Protein 6BK4 (pdb70)

Sequence (201 aa):
TIAETAKIREVLIIQNVLNCFNDDQVRSDFLNGENGAKKLENTELELLEKFFIETQTRRPSFIATAQKSAELFYSTINARPKSFGEVSFEKLRSLFQQIQDSGYLDTIAETAKIREVLIIQNVLNCFNDDQVRSDFLNGENGAKKLENTELELLEKFFIETQTRRPFIATAQKSAELFYSTINLRSLFQQIQDSGYLDKYY

Solvent-accessible surface area: 10506 Å² total; per-residue (Å²): 111,154,71,36,6,32,60,5,67,32,2,6,23,2,36,18,0,6,87,28,14,73,72,95,123,17,78,44,9,0,75,67,32,92,115,64,8,118,119,3,103,99,76,38,20,119,11,3,87,78,0,40,105,38,7,85,31,145,19,74,89,5,69,55,26,0,63,104,0,0,81,20,0,18,11,0,5,31,29,91,113,128,81,9,36,153,38,32,2,105,100,0,65,33,8,5,77,70,4,35,119,51,34,52,26,89,103,147,71,37,9,56,59,6,70,30,2,6,19,2,36,17,2,7,99,11,15,83,57,100,95,1,81,43,3,3,64,79,34,86,111,53,7,102,115,7,98,108,93,32,24,75,73,1,86,108,4,58,120,83,8,80,30,183,38,133,26,96,71,44,0,56,123,0,0,86,34,1,42,80,10,5,88,65,116,67,13,5,86,80,8,26,104,45,18,3,3,61,158,76,110

Organism: Drosophila melanogaster (NCBI:txid7227)

Nearest PDB structures (foldseek):
  6bk4-assembly1_B  TM=1.011E+00  e=1.617E-14  Drosophila melanogaster
  6bk4-assembly1_A  TM=9.967E-01  e=4.350E-11  Drosophila melanogaster
  5j97-assembly1_B  TM=8.484E-01  e=2.374E-03  Homo sapiens
  6bk4-assembly1_A  TM=1.010E+00  e=1.774E-17  Drosophila melanogaster
  6bk4-assembly1_B  TM=9.968E-01  e=3.738E-11  Drosophila melanogaster

Structure (mmCIF, N/CA/C/O backbone):
data_6BK4
#
_entry.id   6BK4
#
_cell.length_a   53.050
_cell.length_b   60.040
_cell.length_c   99.400
_cell.angle_alpha   90.000
_cell.angle_beta   90.000
_cell.angle_gamma   90.000
#
_symmetry.space_group_name_H-M   'P 21 21 21'
#
loop_
_entity.id
_entity.type
_entity.pdbx_description
1 polymer 'Caprin homolog'
2 water water
#
loop_
_atom_site.group_PDB
_atom_site.id
_atom_site.type_symbol
_atom_site.label_atom_id
_atom_site.label_alt_id
_atom_site.label_comp_id
_atom_site.label_asym_id
_atom_site.label_entity_id
_atom_site.label_seq_id
_atom_site.pdbx_PDB_ins_code
_atom_site.Cartn_x
_atom_site.Cartn_y
_atom_site.Cartn_z
_atom_site.occupancy
_atom_site.B_iso_or_equiv
_atom_site.auth_seq_id
_atom_site.auth_comp_id
_atom_site.auth_asym_id
_atom_site.auth_atom_id
_atom_site.pdbx_PDB_model_num
ATOM 1 N N . THR A 1 9 ? 48.811 46.673 18.934 1.00 31.68 194 THR A N 1
ATOM 2 C CA . THR A 1 9 ? 49.407 45.379 19.295 1.00 30.96 194 THR A CA 1
ATOM 3 C C . THR A 1 9 ? 49.983 45.442 20.711 1.00 24.68 194 THR A C 1
ATOM 4 O O . THR A 1 9 ? 49.720 44.560 21.523 1.00 27.10 194 THR A O 1
ATOM 8 N N . ILE A 1 10 ? 50.761 46.484 21.010 1.00 22.99 195 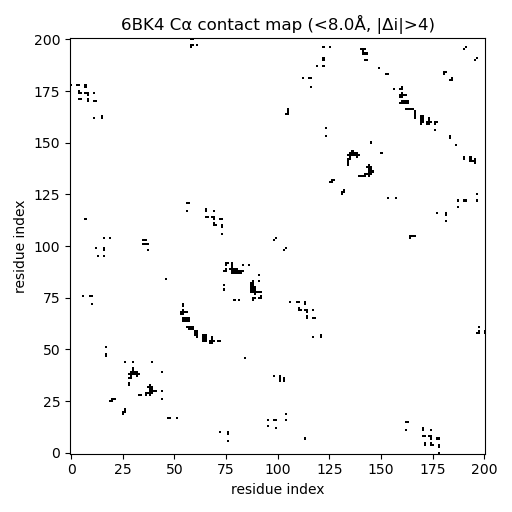ILE A N 1
ATOM 9 C CA . ILE A 1 10 ? 51.346 46.609 22.345 1.00 23.28 195 ILE A CA 1
ATOM 10 C C . ILE A 1 10 ? 50.250 46.725 23.399 1.00 25.80 195 ILE A C 1
ATOM 11 O O . ILE A 1 10 ? 50.272 46.040 24.432 1.00 22.15 195 ILE A O 1
ATOM 16 N N . ALA A 1 11 ? 49.278 47.606 23.166 1.00 23.67 196 ALA A N 1
ATOM 17 C CA . ALA A 1 11 ? 48.268 47.830 24.198 1.00 23.12 196 ALA A CA 1
ATOM 18 C C . ALA A 1 11 ? 47.398 46.593 24.419 1.00 22.44 196 ALA A C 1
ATOM 19 O O . ALA A 1 11 ? 47.050 46.271 25.560 1.00 24.10 196 ALA A O 1
ATOM 21 N N . GLU A 1 12 ? 47.026 45.893 23.349 1.00 22.97 197 GLU A N 1
ATOM 22 C CA . GLU A 1 12 ? 46.173 44.713 23.516 1.00 24.94 197 GLU A CA 1
ATOM 23 C C . GLU A 1 12 ? 46.943 43.558 24.142 1.00 21.72 197 GLU A C 1
ATOM 24 O O . GLU A 1 12 ? 46.421 42.840 25.008 1.00 20.53 197 GLU A O 1
ATOM 30 N N . THR A 1 13 ? 48.196 43.377 23.735 1.00 21.51 198 THR A N 1
ATOM 31 C CA . THR A 1 13 ? 49.017 42.326 24.327 1.00 19.13 198 THR A CA 1
ATOM 32 C C . THR A 1 13 ? 49.256 42.586 25.809 1.00 20.59 198 THR A C 1
ATOM 33 O O . THR A 1 13 ? 49.281 41.645 26.612 1.00 21.08 198 THR A O 1
ATOM 37 N N . ALA A 1 14 ? 49.371 43.860 26.200 1.00 17.74 199 ALA A N 1
ATOM 38 C CA . ALA A 1 14 ? 49.572 44.187 27.610 1.00 20.50 199 ALA A CA 1
ATOM 39 C C . ALA A 1 14 ? 48.336 43.860 28.439 1.00 19.56 199 ALA A C 1
ATOM 40 O O . ALA A 1 14 ? 48.447 43.491 29.618 1.00 19.84 199 ALA A O 1
ATOM 42 N N . LYS A 1 15 ? 47.144 44.009 27.847 1.00 18.65 200 LYS A N 1
ATOM 43 C CA . LYS A 1 15 ? 45.922 43.628 28.549 1.00 21.03 200 LYS A CA 1
ATOM 44 C C . LYS A 1 15 ? 45.877 42.122 28.765 1.00 18.45 200 LYS A C 1
ATOM 45 O O . LYS A 1 15 ? 45.595 41.653 29.871 1.00 20.27 200 LYS A O 1
ATOM 51 N N . ILE A 1 16 ? 46.179 41.348 27.725 1.00 17.32 201 ILE A N 1
ATOM 52 C CA . ILE A 1 16 ? 46.246 39.901 27.908 1.00 17.16 201 ILE A CA 1
ATOM 53 C C . ILE A 1 16 ? 47.295 39.559 28.953 1.00 18.20 201 ILE A C 1
ATOM 54 O O . ILE A 1 16 ? 47.076 38.699 29.816 1.00 20.53 201 ILE A O 1
ATOM 59 N N . ARG A 1 17 ? 48.454 40.220 28.898 1.00 19.20 202 ARG A N 1
ATOM 60 C CA . ARG A 1 17 ? 49.493 39.931 29.883 1.00 18.19 202 ARG A CA 1
ATOM 61 C C . ARG A 1 17 ? 48.995 40.190 31.300 1.00 21.37 202 ARG A C 1
ATOM 62 O O . ARG A 1 17 ? 49.266 39.398 32.201 1.00 20.09 202 ARG A O 1
ATOM 70 N N . GLU A 1 18 ? 48.257 41.289 31.521 1.00 18.50 203 GLU A N 1
ATOM 71 C CA . GLU A 1 18 ? 47.752 41.555 32.874 1.00 18.33 203 GLU A CA 1
ATOM 72 C C . GLU A 1 18 ? 46.808 40.452 33.347 1.00 22.77 203 GLU A C 1
ATOM 73 O O . GLU A 1 18 ? 46.857 40.035 34.515 1.00 20.74 203 GLU A O 1
ATOM 79 N N . VAL A 1 19 ? 45.924 39.981 32.459 1.00 18.62 204 VAL A N 1
ATOM 80 C CA . VAL A 1 19 ? 45.042 38.865 32.804 1.00 19.90 204 VAL A CA 1
ATOM 81 C C . VAL A 1 19 ? 45.868 37.660 33.236 1.00 19.53 204 VAL A C 1
ATOM 82 O O . VAL A 1 19 ? 45.585 37.019 34.259 1.00 18.63 204 VAL A O 1
ATOM 86 N N .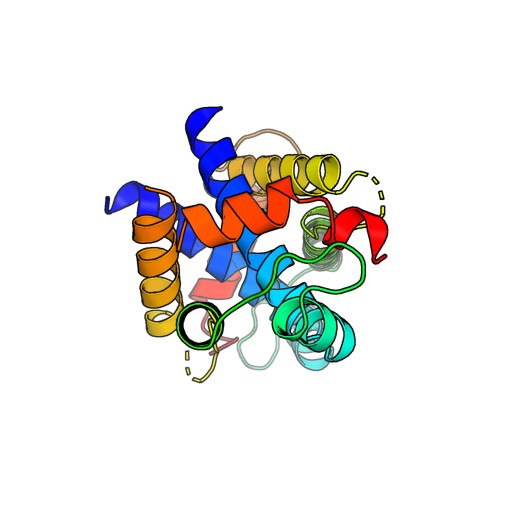 LEU A 1 20 ? 46.914 37.341 32.467 1.00 17.20 205 LEU A N 1
ATOM 87 C CA . LEU A 1 20 ? 47.738 36.169 32.801 1.00 19.66 205 LEU A CA 1
ATOM 88 C C . LEU A 1 20 ? 48.453 36.349 34.132 1.00 21.80 205 LEU A C 1
ATOM 89 O O . LEU A 1 20 ? 48.612 35.385 34.902 1.00 21.18 205 LEU A O 1
ATOM 94 N N . ILE A 1 21 ? 48.922 37.564 34.410 1.00 19.28 206 ILE A N 1
ATOM 95 C CA . ILE A 1 21 ? 49.604 37.820 35.676 1.00 19.85 206 ILE A CA 1
ATOM 96 C C . ILE A 1 21 ? 48.637 37.663 36.846 1.00 20.23 206 ILE A C 1
ATOM 97 O O . ILE A 1 21 ? 48.964 37.029 37.858 1.00 21.18 206 ILE A O 1
ATOM 102 N N . ILE A 1 22 ? 47.436 38.246 36.724 1.00 19.52 207 ILE A N 1
ATOM 103 C CA . ILE A 1 22 ? 46.407 38.087 37.759 1.00 19.99 207 ILE A CA 1
ATOM 104 C C . ILE A 1 22 ? 46.105 36.611 37.984 1.00 24.48 207 ILE A C 1
ATOM 105 O O . ILE A 1 22 ? 46.032 36.141 39.125 1.00 22.74 207 ILE A O 1
ATOM 110 N N . GLN A 1 23 ? 45.920 35.854 36.896 1.00 20.86 208 GLN A N 1
ATOM 111 C CA . GLN A 1 23 ? 45.653 34.425 37.039 1.00 24.17 208 GLN A CA 1
ATOM 112 C C . GLN A 1 23 ? 46.761 33.724 37.810 1.00 22.81 208 GLN A C 1
ATOM 113 O O . GLN A 1 23 ? 46.490 32.866 38.663 1.00 27.47 208 GLN A O 1
ATOM 119 N N . ASN A 1 24 ? 48.017 34.063 37.509 1.00 19.86 209 ASN A N 1
ATOM 120 C CA . ASN A 1 24 ? 49.128 33.424 38.199 1.00 22.13 209 ASN A CA 1
ATOM 121 C C . ASN A 1 24 ? 49.166 33.837 39.667 1.00 24.44 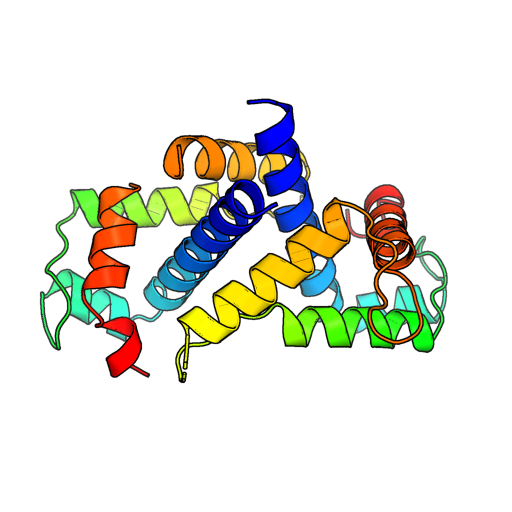209 ASN A C 1
ATOM 122 O O . ASN A 1 24 ? 49.363 32.990 40.549 1.00 28.60 209 ASN A O 1
ATOM 127 N N . VAL A 1 25 ? 48.976 35.129 39.947 1.00 22.22 210 VAL A N 1
ATOM 128 C CA . VAL A 1 25 ? 48.940 35.582 41.339 1.00 23.50 210 VAL A CA 1
ATOM 129 C C . VAL A 1 25 ? 47.891 34.804 42.115 1.00 25.42 210 VAL A C 1
ATOM 130 O O . VAL A 1 25 ? 48.152 34.305 43.220 1.00 30.06 210 VAL A O 1
ATOM 134 N N . LEU A 1 26 ? 46.688 34.679 41.542 1.00 24.42 211 LEU A N 1
AT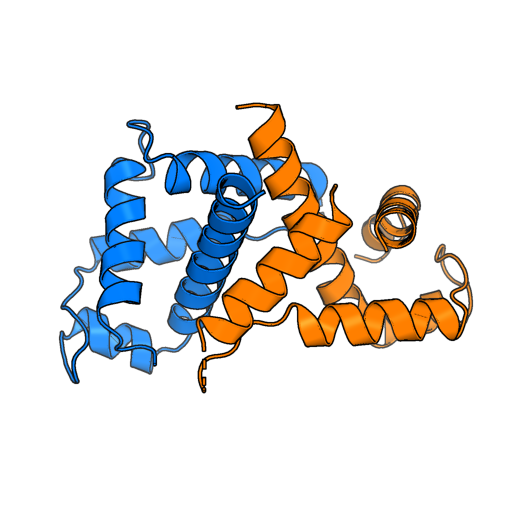OM 135 C CA . LEU A 1 26 ? 45.624 33.960 42.234 1.00 30.24 211 LEU A CA 1
ATOM 136 C C . LEU A 1 26 ? 46.007 32.505 42.452 1.00 33.25 211 LEU A C 1
ATOM 137 O O . LEU A 1 26 ? 45.716 31.931 43.509 1.00 30.32 211 LEU A O 1
ATOM 142 N N . ASN A 1 27 ? 46.665 31.891 41.466 1.00 28.78 212 ASN A N 1
ATOM 143 C CA . ASN A 1 27 ? 47.047 30.492 41.625 1.00 34.29 212 ASN A CA 1
ATOM 144 C C . ASN A 1 27 ? 48.085 30.329 42.726 1.00 35.92 212 ASN A C 1
ATOM 145 O O . ASN A 1 27 ? 48.033 29.359 43.496 1.00 34.10 212 ASN A O 1
ATOM 150 N N . CYS A 1 28 ? 49.015 31.279 42.843 1.00 30.55 213 CYS A N 1
ATOM 151 C CA . CYS A 1 28 ? 49.974 31.216 43.939 1.00 31.25 213 CYS A CA 1
ATOM 152 C C . CYS A 1 28 ? 49.281 31.325 45.289 1.00 33.59 213 CYS A C 1
ATOM 153 O O . CYS A 1 28 ? 49.701 30.675 46.251 1.00 36.23 213 CYS A O 1
ATOM 156 N N . PHE A 1 29 ? 48.218 32.094 45.366 1.00 32.71 214 PHE A N 1
ATOM 157 C CA . PHE A 1 29 ? 47.511 32.229 46.608 1.00 34.84 214 PHE A CA 1
ATOM 158 C C . PHE A 1 29 ? 46.803 30.963 47.080 1.00 36.90 214 PHE A C 1
ATOM 159 O O . PHE A 1 29 ? 46.312 30.944 48.152 1.00 43.67 214 PHE A O 1
ATOM 167 N N . ASN A 1 30 ? 46.774 29.918 46.275 1.00 35.82 215 ASN A N 1
ATOM 168 C CA . ASN A 1 30 ? 46.147 28.676 46.693 1.00 41.09 215 ASN A CA 1
ATOM 169 C C . ASN A 1 30 ? 47.072 27.958 47.656 1.00 45.77 215 ASN A C 1
ATOM 170 O O . ASN A 1 30 ? 46.659 27.074 48.357 1.00 51.14 215 ASN A O 1
ATOM 175 N N . ASP A 1 31 ? 48.323 28.365 47.689 1.00 42.96 216 ASP A N 1
ATOM 176 C CA . ASP A 1 31 ? 49.312 27.808 48.578 1.00 45.00 216 ASP A CA 1
ATOM 177 C C . ASP A 1 31 ? 49.139 28.471 49.923 1.00 47.77 216 ASP A C 1
ATOM 178 O O . ASP A 1 31 ? 49.064 29.662 50.056 1.00 49.14 216 ASP A O 1
ATOM 183 N N . ASP A 1 32 ? 49.092 27.656 50.950 1.00 48.57 217 ASP A N 1
ATOM 184 C CA . ASP A 1 32 ? 48.879 28.146 52.283 1.00 48.58 217 ASP A CA 1
ATOM 185 C C . ASP A 1 32 ? 50.012 28.940 52.913 1.00 42.31 217 ASP A C 1
ATOM 186 O O . ASP A 1 32 ? 49.769 29.855 53.644 1.00 46.40 217 ASP A O 1
ATOM 191 N N . GLN A 1 33 ? 51.246 28.610 52.601 1.00 42.67 218 GLN A N 1
ATOM 192 C CA . GLN A 1 33 ? 52.374 29.349 53.127 1.00 46.13 218 GLN A CA 1
ATOM 193 C C . GLN A 1 33 ? 52.388 30.777 52.548 1.00 46.29 218 GLN A C 1
ATOM 194 O O . GLN A 1 33 ? 52.711 31.740 53.214 1.00 38.37 218 GLN A O 1
ATOM 200 N N . VAL A 1 34 ? 52.001 30.878 51.289 1.00 44.59 219 VAL A N 1
ATOM 201 C CA . VAL A 1 34 ? 51.922 32.147 50.618 1.00 37.97 219 VAL A CA 1
ATOM 202 C C . VAL A 1 34 ? 50.877 32.955 51.309 1.00 40.41 219 VAL A C 1
ATOM 203 O O . VAL A 1 34 ? 51.102 34.080 51.627 1.00 34.99 219 VAL A O 1
ATOM 207 N N . ARG A 1 35 ? 49.715 32.358 51.514 1.00 35.65 220 ARG A N 1
ATOM 208 C CA . ARG A 1 35 ? 48.646 33.039 52.190 1.00 40.07 220 ARG A CA 1
ATOM 209 C C . ARG A 1 35 ? 49.060 33.547 53.579 1.00 38.04 220 ARG A C 1
ATOM 210 O O . ARG A 1 35 ? 48.760 34.649 53.960 1.00 39.88 220 ARG A O 1
ATOM 218 N N . SER A 1 36 ? 49.741 32.705 54.320 1.00 38.91 221 SER A N 1
ATOM 219 C CA . SER A 1 36 ? 50.181 33.069 55.664 1.00 40.85 221 SER A CA 1
ATOM 220 C C . SER A 1 36 ? 51.179 34.223 55.640 1.00 40.54 221 SER A C 1
ATOM 221 O O . SER A 1 36 ? 51.112 35.116 56.491 1.00 41.22 221 SER A O 1
ATOM 224 N N . ASP A 1 37 ? 52.110 34.232 54.678 1.00 35.13 222 ASP A N 1
ATOM 225 C CA . ASP A 1 37 ? 53.088 35.320 54.632 1.00 35.95 222 ASP A CA 1
ATOM 226 C C . ASP A 1 37 ? 52.413 36.666 54.406 1.00 34.73 222 ASP A C 1
ATOM 227 O O . ASP A 1 37 ? 52.839 37.687 54.966 1.00 35.08 222 ASP A O 1
ATOM 232 N N . PHE A 1 38 ? 51.355 36.694 53.590 1.00 33.94 223 PHE A N 1
ATOM 233 C CA . PHE A 1 38 ? 50.652 37.953 53.358 1.00 30.96 223 PHE A CA 1
ATOM 234 C C . PHE A 1 38 ? 49.759 38.325 54.534 1.00 37.22 223 PHE A C 1
ATOM 235 O O . PHE A 1 38 ? 49.654 39.503 54.889 1.00 39.54 223 PHE A O 1
ATOM 243 N N . LEU A 1 39 ? 49.093 37.340 55.136 1.00 34.91 224 LEU A N 1
ATOM 244 C CA . LEU A 1 39 ? 48.316 37.604 56.339 1.00 41.41 224 LEU A CA 1
ATOM 245 C C . LEU A 1 39 ? 49.205 38.100 57.475 1.00 42.80 224 LEU A C 1
ATOM 246 O O . LEU A 1 39 ? 48.810 38.984 58.247 1.00 40.34 224 LEU A O 1
ATOM 251 N N . ASN A 1 40 ? 50.401 37.535 57.603 1.00 36.38 225 ASN A N 1
ATOM 252 C CA . ASN A 1 40 ? 51.298 37.901 58.692 1.00 40.34 225 ASN A CA 1
ATOM 253 C C . ASN A 1 40 ? 52.236 39.049 58.341 1.00 38.57 225 ASN A C 1
ATOM 254 O O . ASN A 1 40 ? 52.849 39.632 59.250 1.00 40.35 225 ASN A O 1
ATOM 259 N N . GLY A 1 41 ? 52.378 39.372 57.060 1.00 39.27 226 GLY A N 1
ATOM 260 C CA . GLY A 1 41 ? 53.287 40.418 56.633 1.00 35.83 226 GLY A CA 1
ATOM 261 C C . GLY A 1 41 ? 54.723 40.052 56.930 1.00 41.54 226 GLY A C 1
ATOM 262 O O . GLY A 1 41 ? 55.444 40.809 57.585 1.00 41.27 226 GLY A O 1
ATOM 263 N N . GLU A 1 42 ? 55.149 38.885 56.457 1.00 34.51 227 GLU A N 1
ATOM 264 C CA . GLU A 1 42 ? 56.473 38.371 56.774 1.00 35.55 227 GLU A CA 1
ATOM 265 C C . GLU A 1 42 ? 57.200 37.980 55.499 1.00 35.35 227 GLU A C 1
ATOM 266 O O . GLU A 1 42 ? 56.586 37.747 54.456 1.00 35.09 227 GLU A O 1
ATOM 272 N N . ASN A 1 43 ? 58.531 37.918 55.605 1.00 36.01 228 ASN A N 1
ATOM 273 C CA . ASN A 1 43 ? 59.389 37.389 54.540 1.00 36.93 228 ASN A CA 1
ATOM 274 C C . ASN A 1 43 ? 59.273 38.191 53.246 1.00 42.34 228 ASN A C 1
ATOM 275 O O . ASN A 1 43 ? 59.415 37.645 52.149 1.00 43.56 228 ASN A O 1
ATOM 280 N N . GLY A 1 44 ? 59.029 39.493 53.364 1.00 37.05 229 GLY A N 1
ATOM 281 C CA . GLY A 1 44 ? 58.943 40.363 52.215 1.00 32.51 229 GLY A CA 1
ATOM 282 C C . GLY A 1 44 ? 57.558 40.500 51.617 1.00 33.52 229 GLY A C 1
ATOM 283 O O . GLY A 1 44 ? 57.372 41.312 50.700 1.00 32.42 229 GLY A O 1
ATOM 284 N N . ALA A 1 45 ? 56.580 39.750 52.112 1.00 34.17 230 ALA A N 1
ATOM 285 C CA . ALA A 1 45 ? 55.203 39.921 51.678 1.00 31.40 230 ALA A CA 1
ATOM 286 C C . ALA A 1 45 ? 54.570 41.121 52.377 1.00 31.50 230 ALA A C 1
ATOM 287 O O . ALA A 1 45 ? 54.752 41.322 53.583 1.00 39.10 230 ALA A O 1
ATOM 289 N N . LYS A 1 46 ? 53.832 41.926 51.616 1.00 33.49 231 LYS A N 1
ATOM 290 C CA . LYS A 1 46 ? 53.126 43.050 52.219 1.00 36.99 231 LYS A CA 1
ATOM 291 C C . LYS A 1 46 ? 51.944 42.546 53.036 1.00 39.76 231 LYS A C 1
ATOM 292 O O . LYS A 1 46 ? 51.218 41.643 52.614 1.00 40.31 231 LYS A O 1
ATOM 298 N N . LYS A 1 47 ? 51.745 43.094 54.213 1.00 41.28 232 LYS A N 1
ATOM 299 C CA . LYS A 1 47 ? 50.672 42.653 55.066 1.00 39.29 232 LYS A CA 1
ATOM 300 C C . LYS A 1 47 ? 49.322 42.907 54.451 1.00 37.37 232 LYS A C 1
ATOM 301 O O . LYS A 1 47 ? 49.024 44.002 54.073 1.00 43.98 232 LYS A O 1
ATOM 307 N N . LEU A 1 48 ? 48.516 41.875 54.370 1.00 39.20 233 LEU A N 1
ATOM 308 C CA . LEU A 1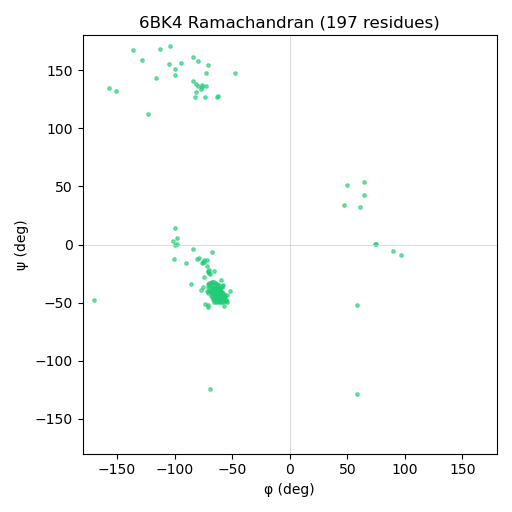 48 ? 47.185 41.986 53.807 1.00 35.35 233 LEU A CA 1
ATOM 309 C C . LEU A 1 48 ? 46.167 41.676 54.875 1.00 42.63 233 LEU A C 1
ATOM 310 O O . LEU A 1 48 ? 46.385 40.822 55.674 1.00 49.32 233 LEU A O 1
ATOM 315 N N . GLU A 1 49 ? 45.056 42.365 54.852 1.00 39.34 234 GLU A N 1
ATOM 316 C CA . GLU A 1 49 ? 44.010 42.144 55.832 1.00 45.57 234 GLU A CA 1
ATOM 317 C C . GLU A 1 49 ? 43.128 40.975 55.409 1.00 43.51 234 GLU A C 1
ATOM 318 O O . GLU A 1 49 ? 43.109 40.570 54.242 1.00 34.39 234 GLU A O 1
ATOM 324 N N . ASN A 1 50 ? 42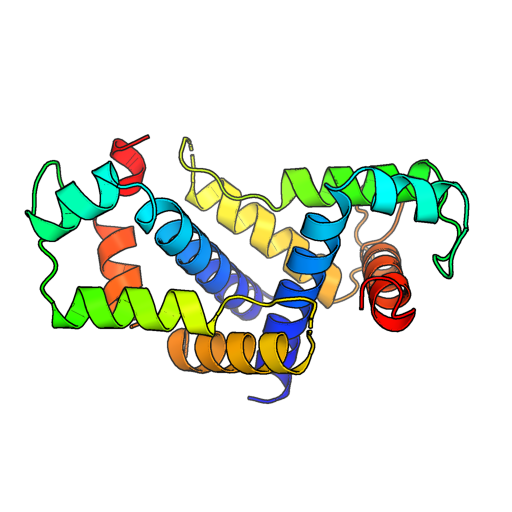.390 40.428 56.383 1.00 41.27 235 ASN A N 1
ATOM 325 C CA . ASN A 1 50 ? 41.445 39.356 56.081 1.00 39.94 235 ASN A CA 1
ATOM 326 C C . ASN A 1 50 ? 40.513 39.753 54.947 1.00 36.56 235 ASN A C 1
ATOM 327 O O . ASN A 1 50 ? 40.195 38.934 54.079 1.00 40.00 235 ASN A O 1
ATOM 332 N N . THR A 1 51 ? 40.081 40.984 54.936 1.00 38.05 236 THR A N 1
ATOM 333 C CA . THR A 1 51 ? 39.203 41.462 53.900 1.00 39.93 236 THR A CA 1
ATOM 334 C C . THR A 1 51 ? 39.829 41.372 52.523 1.00 36.36 236 THR A C 1
ATOM 335 O O . THR A 1 51 ? 39.170 41.073 51.576 1.00 37.21 236 THR A O 1
ATOM 339 N N . GLU A 1 52 ? 41.111 41.652 52.441 1.00 35.87 237 GLU A N 1
ATOM 340 C CA . GLU A 1 52 ? 41.818 41.599 51.181 1.00 33.65 237 GLU A CA 1
ATOM 341 C C . GLU A 1 52 ? 41.987 40.171 50.708 1.00 30.90 237 GLU A C 1
ATOM 342 O O . GLU A 1 52 ? 41.775 39.881 49.583 1.00 31.26 237 GLU A O 1
ATOM 348 N N . LEU A 1 53 ? 42.307 39.279 51.602 1.00 33.75 238 LEU A N 1
ATOM 349 C CA . LEU A 1 53 ? 42.452 37.898 51.255 1.00 30.55 238 LEU A CA 1
ATOM 350 C C . LEU A 1 53 ? 41.125 37.347 50.784 1.00 28.92 238 LEU A C 1
ATOM 351 O O . LEU A 1 53 ? 41.068 36.574 49.877 1.00 32.73 238 LEU A O 1
ATOM 356 N N . GLU A 1 54 ? 40.062 37.770 51.422 1.00 30.18 239 GLU A N 1
ATOM 357 C CA . GLU A 1 54 ? 38.747 37.300 51.049 1.00 32.26 239 GLU A CA 1
ATOM 358 C C . GLU A 1 54 ? 38.353 37.808 49.684 1.00 31.08 239 GLU A C 1
ATOM 359 O O . GLU A 1 54 ? 37.682 37.148 48.976 1.00 34.88 239 GLU A O 1
ATOM 365 N N . LEU A 1 55 ? 38.796 38.988 49.331 1.00 32.62 240 LEU A N 1
ATOM 366 C CA . LEU A 1 55 ? 38.524 39.532 48.031 1.00 31.84 240 LEU A CA 1
ATOM 367 C C . LEU A 1 55 ? 39.250 38.688 47.022 1.00 28.05 240 LEU A C 1
ATOM 368 O O . LEU A 1 55 ? 38.691 38.313 46.048 1.00 29.77 240 LEU A O 1
ATOM 373 N N . LEU A 1 56 ? 40.504 38.398 47.270 1.00 27.33 241 LEU A N 1
ATOM 374 C CA . LEU A 1 56 ? 41.265 37.592 46.319 1.00 26.20 241 LEU A CA 1
ATOM 375 C C . LEU A 1 56 ? 40.631 36.220 46.117 1.00 26.88 241 LEU A C 1
ATOM 376 O O . LEU A 1 56 ? 40.579 35.710 44.989 1.00 30.41 241 LEU A O 1
ATOM 381 N N . GLU A 1 57 ? 40.147 35.598 47.183 1.00 30.49 242 GLU A N 1
ATOM 382 C CA . GLU A 1 57 ? 39.513 34.283 47.050 1.00 29.95 242 GLU A CA 1
ATOM 383 C C . GLU A 1 57 ? 38.204 34.344 46.265 1.00 30.49 242 GLU A C 1
ATOM 384 O O . GLU A 1 57 ? 37.931 33.486 45.488 1.00 30.68 242 GLU A O 1
ATOM 390 N N . LYS A 1 58 ? 37.422 35.378 46.493 1.00 30.01 243 LYS A N 1
ATOM 391 C CA . LYS A 1 58 ? 36.191 35.560 45.788 1.00 30.26 243 LYS A CA 1
ATOM 392 C C . LYS A 1 58 ? 36.467 35.741 44.288 1.00 31.40 243 LYS A C 1
ATOM 393 O O . LYS A 1 58 ? 35.833 35.129 43.456 1.00 28.88 243 LYS A O 1
ATOM 399 N N . PHE A 1 59 ? 37.418 36.602 43.960 1.00 33.44 244 PHE A N 1
ATOM 400 C CA . PHE A 1 59 ? 37.747 36.830 42.555 1.00 28.51 244 PHE A CA 1
ATOM 401 C C . PHE A 1 59 ? 38.258 35.554 41.905 1.00 27.24 244 PHE A C 1
ATOM 402 O O . PHE A 1 59 ? 37.930 35.262 40.748 1.00 27.56 244 PHE A O 1
ATOM 410 N N . PHE A 1 60 ? 39.046 34.766 42.638 1.00 26.02 245 PHE A N 1
ATOM 411 C CA . PHE A 1 60 ? 39.497 33.493 42.091 1.00 25.62 245 PHE A CA 1
ATOM 412 C C . PHE A 1 60 ? 38.314 32.595 41.759 1.00 29.65 245 PHE A C 1
ATOM 413 O O . PHE A 1 60 ? 38.233 32.040 40.657 1.00 31.08 245 PHE A O 1
ATOM 421 N N . ILE A 1 61 ? 37.389 32.434 42.708 1.00 30.79 246 ILE A N 1
ATOM 422 C CA . ILE A 1 61 ? 36.243 31.557 42.473 1.00 29.99 246 ILE A CA 1
ATOM 423 C C . ILE A 1 61 ? 35.453 32.032 41.2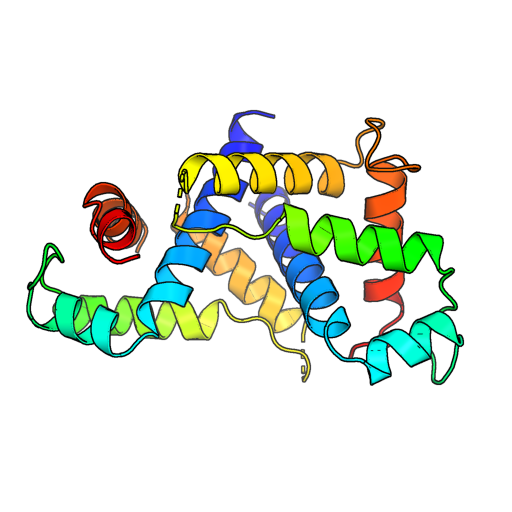62 1.00 30.97 246 ILE A C 1
ATOM 424 O O . ILE A 1 61 ? 35.099 31.242 40.376 1.00 30.02 246 ILE A O 1
ATOM 429 N N . GLU A 1 62 ? 35.203 33.339 41.181 1.00 27.37 247 GLU A N 1
ATOM 430 C CA . GLU A 1 62 ? 34.286 33.863 40.177 1.00 30.54 247 GLU A CA 1
ATOM 431 C C . GLU A 1 62 ? 34.920 34.023 38.797 1.00 29.46 247 GLU A C 1
ATOM 432 O O . GLU A 1 62 ? 34.183 34.219 37.825 1.00 29.83 247 GLU A O 1
ATOM 438 N N . THR A 1 63 ? 36.244 33.931 38.677 1.00 27.54 248 THR A N 1
ATOM 439 C CA . THR A 1 63 ? 36.885 33.968 37.365 1.00 26.79 248 THR A CA 1
ATOM 440 C C . THR A 1 63 ? 37.220 32.590 36.817 1.00 28.38 248 THR A C 1
ATOM 441 O O . THR A 1 63 ? 37.788 32.498 35.724 1.00 28.32 248 THR A O 1
ATOM 445 N N . GLN A 1 64 ? 36.904 31.522 37.541 1.00 30.38 249 GLN A N 1
ATOM 446 C CA . GLN A 1 64 ? 37.089 30.188 36.985 1.00 28.31 249 GLN A CA 1
ATOM 447 C C . GLN A 1 64 ? 36.022 29.922 35.929 1.00 30.29 249 GLN A C 1
ATOM 448 O O . GLN A 1 64 ? 34.878 30.362 36.058 1.00 33.01 249 GLN A O 1
ATOM 454 N N . THR A 1 65 ? 36.389 29.151 34.918 1.00 26.63 250 THR A N 1
ATOM 455 C CA . THR A 1 65 ? 35.439 28.741 33.911 1.00 31.52 250 THR A CA 1
ATOM 456 C C . THR A 1 65 ? 35.138 27.283 34.220 1.00 32.27 250 THR A C 1
ATOM 457 O O . THR A 1 65 ? 35.920 26.618 34.835 1.00 36.20 250 THR A O 1
ATOM 461 N N . ARG A 1 66 ? 33.984 26.809 33.797 1.00 33.74 251 ARG A N 1
ATOM 462 C CA . ARG A 1 66 ? 33.597 25.464 34.113 1.00 35.98 251 ARG A CA 1
ATOM 463 C C . ARG A 1 66 ? 32.579 24.836 33.177 1.00 33.61 251 ARG A C 1
ATOM 464 O O . ARG A 1 66 ? 31.607 25.437 32.843 1.00 34.80 251 ARG A O 1
ATOM 472 N N . ARG A 1 67 ? 32.856 23.609 32.797 1.00 35.73 252 ARG A N 1
ATOM 473 C CA . ARG A 1 67 ? 31.985 22.819 31.960 1.00 39.01 252 ARG A CA 1
ATOM 474 C C . ARG A 1 67 ? 30.947 22.225 32.930 1.00 46.70 252 ARG A C 1
ATOM 475 O O . ARG A 1 67 ? 31.307 21.617 33.902 1.00 48.78 252 ARG A O 1
ATOM 483 N N . PRO A 1 68 ? 29.668 22.421 32.640 1.00 46.09 253 PRO A N 1
ATOM 484 C CA . PRO A 1 68 ? 28.570 22.002 33.518 1.00 45.42 253 PRO A CA 1
ATOM 485 C C . PRO A 1 68 ? 28.408 20.487 33.584 1.00 44.77 253 PRO A C 1
ATOM 486 O O . PRO A 1 68 ? 29.057 19.809 32.791 1.00 47.95 253 PRO A O 1
ATOM 490 N N . SER A 1 75 ? 26.014 27.002 32.423 1.00 35.71 260 SER A N 1
ATOM 491 C CA . SER A 1 75 ? 26.615 26.668 31.147 1.00 38.70 260 SER A CA 1
ATOM 492 C C . SER A 1 75 ? 28.044 27.182 31.103 1.00 43.56 260 SER A C 1
ATOM 493 O O . SER A 1 75 ? 28.395 28.127 31.812 1.00 46.66 260 SER A O 1
ATOM 496 N N . PHE A 1 76 ? 28.857 26.560 30.252 1.00 42.32 261 PHE A N 1
ATOM 497 C CA . PHE A 1 76 ? 30.268 26.922 30.178 1.00 39.47 261 PHE A CA 1
ATOM 498 C C . PHE A 1 76 ? 30.460 28.343 29.656 1.00 42.37 261 PHE A C 1
ATOM 499 O O . PHE A 1 76 ? 31.239 29.122 30.220 1.00 39.64 261 PHE A O 1
ATOM 507 N N . ILE A 1 77 ? 29.782 28.683 28.554 1.00 41.88 262 ILE A N 1
ATOM 508 C CA . ILE A 1 77 ? 29.909 30.017 27.971 1.00 42.85 262 ILE A CA 1
ATOM 509 C C . ILE A 1 77 ? 29.499 31.079 28.981 1.00 38.79 262 ILE A C 1
ATOM 510 O O . ILE A 1 77 ? 30.105 32.160 29.051 1.00 38.41 262 ILE A O 1
ATOM 515 N N . ALA A 1 78 ? 28.485 30.778 29.797 1.00 35.16 263 ALA A N 1
ATOM 516 C CA . ALA A 1 78 ? 28.088 31.697 30.860 1.00 36.78 263 ALA A CA 1
ATOM 517 C C . ALA A 1 78 ? 29.244 31.966 31.819 1.00 37.38 263 ALA A C 1
ATOM 518 O O . ALA A 1 78 ? 29.482 33.116 32.212 1.00 37.16 263 ALA A O 1
ATOM 520 N N . THR A 1 79 ? 29.972 30.916 32.221 1.00 34.49 264 THR A N 1
ATOM 521 C CA . THR A 1 79 ? 31.093 31.133 33.134 1.00 32.27 264 THR A CA 1
ATOM 522 C C . THR A 1 79 ? 32.211 31.914 32.453 1.00 30.87 264 THR A C 1
ATOM 523 O O . THR A 1 79 ? 32.860 32.753 33.090 1.00 31.68 264 THR A O 1
ATOM 527 N N . ALA A 1 80 ? 32.454 31.651 31.165 1.00 28.50 265 ALA A N 1
ATOM 528 C CA . ALA A 1 80 ? 33.517 32.370 30.462 1.00 30.29 265 ALA A CA 1
ATOM 529 C C . ALA A 1 80 ? 33.164 33.840 30.293 1.00 30.49 265 ALA A C 1
ATOM 530 O O . ALA A 1 80 ? 34.023 34.716 30.451 1.00 29.21 265 ALA A O 1
ATOM 532 N N . GLN A 1 81 ? 31.910 34.124 29.940 1.00 34.28 266 GLN A N 1
ATOM 533 C CA . GLN A 1 81 ? 31.477 35.506 29.787 1.00 32.11 266 GLN A CA 1
ATOM 534 C C . GLN A 1 81 ? 31.568 36.249 31.112 1.00 26.62 266 GLN A C 1
ATOM 535 O O . GLN A 1 81 ? 32.027 37.399 31.163 1.00 33.62 266 GLN A O 1
ATOM 541 N N . LYS A 1 82 ? 31.139 35.604 32.198 1.00 27.03 267 LYS A N 1
ATOM 542 C CA . LYS A 1 82 ? 31.199 36.238 33.511 1.00 27.35 267 LYS A CA 1
ATOM 543 C C . LYS A 1 82 ? 32.638 36.527 33.902 1.00 29.72 267 LYS A C 1
ATOM 544 O O . LYS A 1 82 ? 32.958 37.623 34.380 1.00 30.02 267 LYS A O 1
ATOM 550 N N . SER A 1 83 ? 33.520 35.544 33.712 1.00 27.15 268 SER A N 1
ATOM 551 C CA . SER A 1 83 ? 34.932 35.748 34.017 1.00 22.90 268 SER A CA 1
ATOM 552 C C . SER A 1 83 ? 35.521 36.863 33.158 1.00 24.03 268 SER A C 1
ATOM 553 O O . SER A 1 83 ? 36.243 37.729 33.664 1.00 23.39 268 SER A O 1
ATOM 556 N N . ALA A 1 84 ? 35.208 36.871 31.851 1.00 24.22 269 ALA A N 1
ATOM 557 C CA . ALA A 1 84 ? 35.740 37.913 30.969 1.00 23.83 269 ALA A CA 1
ATOM 558 C C . ALA A 1 84 ? 35.305 39.304 31.420 1.00 24.93 269 ALA A C 1
ATOM 559 O O . ALA A 1 84 ? 36.105 40.248 31.407 1.00 27.27 269 ALA A O 1
ATOM 561 N N . GLU A 1 85 ? 34.039 39.448 31.835 1.00 23.50 270 GLU A N 1
ATOM 562 C CA . GLU A 1 85 ? 33.570 40.739 32.325 1.00 24.48 270 GLU A CA 1
ATOM 563 C C . GLU A 1 85 ? 34.311 41.161 33.586 1.00 24.59 270 GLU A C 1
ATOM 564 O O . GLU A 1 85 ? 34.646 42.345 33.751 1.00 27.00 270 GLU A O 1
ATOM 570 N N . LEU A 1 86 ? 34.583 40.206 34.485 1.00 25.52 271 LEU A N 1
ATOM 571 C CA . LEU A 1 86 ? 35.317 40.524 35.705 1.00 24.83 271 LEU A CA 1
ATOM 572 C C . LEU A 1 86 ? 36.746 40.963 35.397 1.00 23.35 271 LEU A C 1
ATOM 573 O O . LEU A 1 86 ? 37.240 41.933 35.980 1.00 23.56 271 LEU A O 1
ATOM 578 N N . PHE A 1 87 ? 37.425 40.263 34.477 1.00 23.55 272 PHE A N 1
ATOM 579 C CA . PHE A 1 87 ? 38.763 40.701 34.093 1.00 22.47 272 PHE A CA 1
ATOM 580 C C . PHE A 1 87 ? 38.719 42.057 33.394 1.00 21.27 272 PHE A C 1
ATOM 581 O O . PHE A 1 87 ? 39.575 42.913 33.642 1.00 23.81 272 PHE A O 1
ATOM 589 N N . TYR A 1 88 ? 37.730 42.274 32.522 1.00 23.13 273 TYR A N 1
ATOM 590 C CA . TYR A 1 88 ? 37.617 43.573 31.869 1.00 21.92 273 TYR A CA 1
ATOM 591 C C . TYR A 1 88 ? 37.489 44.683 32.901 1.00 22.46 273 TYR A C 1
ATOM 592 O O . TYR A 1 88 ? 38.188 45.703 32.828 1.00 26.47 273 TYR A O 1
ATOM 601 N N . SER A 1 89 ? 36.590 44.506 33.873 1.00 25.25 274 SER A N 1
ATOM 602 C CA . SER A 1 89 ? 36.370 45.575 34.843 1.00 26.15 274 SER A CA 1
ATOM 603 C C . SER A 1 89 ? 37.619 45.819 35.677 1.00 25.01 274 SER A C 1
ATOM 604 O O . SER A 1 89 ? 37.904 46.964 36.053 1.00 27.32 274 SER A O 1
ATOM 607 N N . THR A 1 90 ? 38.371 44.759 35.966 1.00 23.80 275 THR A N 1
ATOM 608 C CA . THR A 1 90 ? 39.570 44.887 36.785 1.00 22.58 275 THR A CA 1
ATOM 609 C C . THR A 1 90 ? 40.678 45.612 36.027 1.00 21.64 275 THR A C 1
ATOM 610 O O . THR A 1 90 ? 41.239 46.597 36.525 1.00 24.22 275 THR A O 1
ATOM 614 N N . ILE A 1 91 ? 41.003 45.154 34.813 1.00 23.48 276 ILE A N 1
ATOM 615 C CA . ILE A 1 91 ? 42.176 45.717 34.146 1.00 22.90 276 ILE A CA 1
ATOM 616 C C . ILE A 1 91 ? 41.887 47.114 33.615 1.00 26.30 276 ILE A C 1
ATOM 617 O O . ILE A 1 91 ? 42.824 47.857 33.301 1.00 26.45 276 ILE A O 1
ATOM 622 N N . ASN A 1 92 ? 40.617 47.499 33.528 1.00 26.01 277 ASN A N 1
ATOM 623 C CA . ASN A 1 92 ? 40.228 48.853 33.164 1.00 25.10 277 ASN A CA 1
ATOM 624 C C . ASN A 1 92 ? 39.893 49.712 34.382 1.00 29.58 277 ASN A C 1
ATOM 625 O O . ASN A 1 92 ? 39.456 50.856 34.218 1.00 29.25 277 ASN A O 1
ATOM 630 N N . ALA A 1 93 ? 40.101 49.177 35.587 1.00 27.69 278 ALA A N 1
ATOM 631 C CA . ALA A 1 93 ? 39.974 49.903 36.856 1.00 28.96 278 ALA A CA 1
ATOM 632 C C . ALA A 1 93 ? 38.652 50.658 36.948 1.00 32.17 278 ALA A C 1
ATOM 633 O O . ALA A 1 93 ? 38.605 51.850 37.262 1.00 32.20 278 ALA A O 1
ATOM 635 N N . ARG A 1 94 ? 37.564 49.942 36.688 1.00 26.58 279 ARG A N 1
ATOM 636 C CA . ARG A 1 94 ? 36.249 50.561 36.695 1.00 25.48 279 ARG A CA 1
ATOM 637 C C . ARG A 1 94 ? 35.829 50.918 38.124 1.00 31.94 279 ARG A C 1
ATOM 638 O O . ARG A 1 94 ? 36.303 50.317 39.092 1.00 31.89 279 ARG A O 1
ATOM 646 N N . PRO A 1 95 ? 34.950 51.917 38.275 1.00 35.96 280 PRO A N 1
ATOM 647 C CA . PRO A 1 95 ? 34.474 52.272 39.619 1.00 35.79 280 PRO A CA 1
ATOM 648 C C . PRO A 1 95 ? 33.411 51.335 40.153 1.00 33.94 280 PRO A C 1
ATOM 649 O O . PRO A 1 95 ? 33.088 51.412 41.348 1.00 40.74 280 PRO A O 1
ATOM 653 N N . LYS A 1 96 ? 32.855 50.477 39.305 1.00 34.51 281 LYS A N 1
ATOM 654 C CA . LYS A 1 96 ? 31.911 49.448 39.722 1.00 33.81 281 LYS A CA 1
ATOM 655 C C . LYS A 1 96 ? 32.435 48.687 40.938 1.00 31.21 281 LYS A C 1
ATOM 656 O O . LYS A 1 96 ? 33.643 48.518 41.118 1.00 31.73 281 LYS A O 1
ATOM 662 N N . SER A 1 97 ? 31.516 48.248 41.795 1.00 33.44 282 SER A N 1
ATOM 663 C CA . SER A 1 97 ? 31.899 47.529 43.003 1.00 32.65 282 SER A CA 1
ATOM 664 C C . SER A 1 97 ? 32.168 46.062 42.704 1.00 35.89 282 SER A C 1
ATOM 665 O O . SER A 1 97 ? 31.443 45.426 41.932 1.00 36.75 282 SER A O 1
ATOM 668 N N . PHE A 1 98 ? 33.231 45.533 43.312 1.00 34.94 283 PHE A N 1
ATOM 669 C CA . PHE A 1 98 ? 33.450 44.096 43.444 1.00 31.12 283 PHE A CA 1
ATOM 670 C C . PHE A 1 98 ? 33.595 43.825 44.932 1.00 33.33 283 PHE A C 1
ATOM 671 O O . PHE A 1 98 ? 34.576 44.254 45.550 1.00 32.75 283 PHE A O 1
ATOM 679 N N . GLY A 1 99 ? 32.626 43.127 45.503 1.00 37.05 284 GLY A N 1
ATOM 680 C CA . GLY A 1 99 ? 32.580 43.046 46.953 1.00 44.58 284 GLY A CA 1
ATOM 681 C C . GLY A 1 99 ? 32.483 44.444 47.539 1.00 40.34 284 GLY A C 1
ATOM 682 O O . GLY A 1 99 ? 31.654 45.260 47.125 1.00 41.16 284 GLY A O 1
ATOM 683 N N . GLU A 1 100 ? 33.368 44.745 48.486 1.00 32.39 285 GLU A N 1
ATOM 684 C CA . GLU A 1 100 ? 33.345 46.002 49.226 1.00 34.64 285 GLU A CA 1
ATOM 685 C C . GLU A 1 100 ? 34.338 47.033 48.703 1.00 31.58 285 GLU A C 1
ATOM 686 O O . GLU A 1 100 ? 34.607 48.018 49.395 1.00 36.71 285 GLU A O 1
ATOM 692 N N . VAL A 1 101 ? 34.894 46.836 47.504 1.00 32.97 286 VAL A N 1
ATOM 693 C CA . VAL A 1 101 ? 35.863 47.765 46.942 1.00 29.35 286 VAL A CA 1
ATOM 694 C C . VAL A 1 101 ? 35.518 47.984 45.475 1.00 29.76 286 VAL A C 1
ATOM 695 O O . VAL A 1 101 ? 34.715 47.263 44.892 1.00 33.88 286 VAL A O 1
ATOM 699 N N . SER A 1 102 ? 36.139 49.000 44.886 1.00 29.89 287 SER A N 1
ATOM 700 C CA . SER A 1 102 ? 36.003 49.212 43.456 1.00 30.49 287 SER A CA 1
ATOM 701 C C . SER A 1 102 ? 36.928 48.265 42.700 1.00 30.88 287 SER A C 1
ATOM 702 O O . SER A 1 102 ? 37.922 47.775 43.238 1.00 30.40 287 SER A O 1
ATOM 705 N N . PHE A 1 103 ? 36.599 48.021 41.430 1.00 27.54 288 PHE A N 1
ATOM 706 C CA . PHE A 1 103 ? 37.537 47.284 40.584 1.00 24.87 288 PHE A CA 1
ATOM 707 C C . PHE A 1 103 ? 38.863 48.018 40.481 1.00 30.30 288 PHE A C 1
ATOM 708 O O . PHE A 1 103 ? 39.913 47.387 40.336 1.00 27.97 288 PHE A O 1
ATOM 716 N N . GLU A 1 104 ? 38.836 49.350 40.566 1.00 26.77 289 GLU A N 1
ATOM 717 C CA . GLU A 1 104 ? 40.076 50.115 40.596 1.00 30.76 289 GLU A CA 1
ATOM 718 C C . GLU A 1 104 ? 40.928 49.719 41.793 1.00 26.22 289 GLU A C 1
ATOM 719 O O . GLU A 1 104 ? 42.146 49.537 41.673 1.00 29.13 289 GLU A O 1
ATOM 725 N N . LYS A 1 105 ? 40.300 49.587 42.966 1.00 27.40 290 LYS A N 1
ATOM 726 C CA . LYS A 1 105 ? 41.036 49.169 44.154 1.00 29.24 290 LYS A CA 1
ATOM 727 C C . LYS A 1 105 ? 41.531 47.734 44.009 1.00 29.48 290 LYS A C 1
ATOM 728 O O . LYS A 1 105 ? 42.655 47.411 44.416 1.00 27.68 290 LYS A O 1
ATOM 734 N N . LEU A 1 106 ? 40.698 46.858 43.441 1.00 30.16 291 LEU A N 1
ATOM 735 C CA . LEU A 1 106 ? 41.098 45.470 43.224 1.00 27.23 291 LEU A CA 1
ATOM 736 C C . LEU A 1 106 ? 42.298 45.390 42.290 1.00 26.86 291 LEU A C 1
ATOM 737 O O . LEU A 1 106 ? 43.265 44.669 42.562 1.00 24.26 291 LEU A O 1
ATOM 742 N N . ARG A 1 107 ? 42.256 46.136 41.181 1.00 23.95 292 ARG A N 1
ATOM 743 C CA . ARG A 1 107 ? 43.409 46.168 40.290 1.00 23.35 292 ARG A CA 1
ATOM 744 C C . ARG A 1 107 ? 44.682 46.555 41.029 1.00 29.15 292 ARG A C 1
ATOM 745 O O . ARG A 1 107 ? 45.746 45.963 40.804 1.00 27.23 292 ARG A O 1
ATOM 753 N N . SER A 1 108 ? 44.595 47.563 41.902 1.00 28.04 293 SER A N 1
ATOM 754 C CA . SER A 1 108 ? 45.775 48.024 42.627 1.00 29.77 293 SER A CA 1
ATOM 755 C C . SER A 1 108 ? 46.304 46.958 43.577 1.00 25.46 293 SER A C 1
ATOM 756 O O . SER A 1 108 ? 47.518 46.884 43.812 1.00 30.25 293 SER A O 1
ATOM 759 N N . LEU A 1 109 ? 45.420 46.131 44.138 1.00 29.38 294 LEU A N 1
ATOM 760 C CA . LEU A 1 109 ? 45.883 45.053 45.007 1.00 29.96 294 LEU A CA 1
ATOM 761 C C . LEU A 1 109 ? 46.738 44.055 44.229 1.00 27.57 294 LEU A C 1
ATOM 762 O O . LEU A 1 109 ? 47.833 43.683 44.668 1.00 26.31 294 LEU A O 1
ATOM 767 N N . PHE A 1 110 ? 46.257 43.615 43.057 1.00 25.01 295 PHE A N 1
ATOM 768 C CA . PHE A 1 110 ? 47.065 42.729 42.228 1.00 27.27 295 PHE A CA 1
ATOM 769 C C . PHE A 1 110 ? 48.369 43.400 41.818 1.00 25.28 295 PHE A C 1
ATOM 770 O O . PHE A 1 110 ? 49.420 42.753 41.778 1.00 26.36 295 PHE A O 1
ATOM 778 N N . GLN A 1 111 ? 48.316 44.697 41.498 1.00 23.17 296 GLN A N 1
ATOM 779 C CA . GLN A 1 111 ? 49.530 45.403 41.086 1.00 25.55 296 GLN A CA 1
ATOM 780 C C . GLN A 1 111 ? 50.541 45.450 42.224 1.00 26.35 296 GLN A C 1
ATOM 781 O O . GLN A 1 111 ? 51.740 45.219 42.012 1.00 30.17 296 GLN A O 1
ATOM 787 N N . GLN A 1 112 ? 50.071 45.754 43.435 1.00 29.60 297 GLN A N 1
ATOM 788 C CA . GLN A 1 112 ? 50.952 45.805 44.598 1.00 31.23 297 GLN A CA 1
ATOM 789 C C . GLN A 1 112 ? 51.596 44.452 44.866 1.00 30.65 297 GLN A C 1
ATOM 790 O O . GLN A 1 112 ? 52.785 44.376 45.191 1.00 30.13 297 GLN A O 1
ATOM 796 N N . ILE A 1 113 ? 50.827 43.373 44.738 1.00 25.48 298 ILE A N 1
ATOM 797 C CA . ILE A 1 113 ? 51.377 42.042 44.979 1.00 25.19 298 ILE A CA 1
ATOM 798 C C . ILE A 1 113 ? 52.437 41.711 43.941 1.00 25.52 298 ILE A C 1
ATOM 799 O O . ILE A 1 113 ? 53.546 41.278 44.279 1.00 26.16 298 ILE A O 1
ATOM 804 N N . GLN A 1 114 ? 52.109 41.920 42.661 1.00 23.56 299 GLN A N 1
ATOM 805 C CA . GLN A 1 114 ? 53.061 41.648 41.586 1.00 23.22 299 GLN A CA 1
ATOM 806 C C . GLN A 1 114 ? 54.310 42.507 41.731 1.00 28.20 299 GLN A C 1
ATOM 807 O O . GLN A 1 114 ? 55.437 42.015 41.589 1.00 27.37 299 GLN A O 1
ATOM 813 N N . ASP A 1 115 ? 54.131 43.803 42.019 1.00 24.41 300 ASP A N 1
ATOM 814 C CA . ASP A 1 115 ? 55.279 44.708 42.041 1.00 30.05 300 ASP A CA 1
ATOM 815 C C . ASP A 1 115 ? 56.181 44.469 43.245 1.00 32.24 300 ASP A C 1
ATOM 816 O O . ASP A 1 115 ? 57.344 44.894 43.226 1.00 35.52 300 ASP A O 1
ATOM 821 N N . SER A 1 116 ? 55.679 43.793 44.281 1.00 29.48 301 SER A N 1
ATOM 822 C CA . SER A 1 116 ? 56.483 43.522 45.467 1.00 30.89 301 SER A CA 1
ATOM 823 C C . SER A 1 116 ? 57.582 42.503 45.211 1.00 32.29 301 SER A C 1
ATOM 824 O O . SER A 1 116 ? 58.550 42.456 45.978 1.00 33.10 301 SER A O 1
ATOM 827 N N . GLY A 1 117 ? 57.445 41.672 44.178 1.00 28.87 302 GLY A N 1
ATOM 828 C CA . GLY A 1 117 ? 58.433 40.660 43.872 1.00 29.18 302 GLY A CA 1
ATOM 829 C C . GLY A 1 117 ? 58.440 39.463 44.801 1.00 32.75 302 GLY A C 1
ATOM 830 O O . GLY A 1 117 ? 59.260 38.559 44.608 1.00 33.63 302 GLY A O 1
ATOM 831 N N . TYR A 1 118 ? 57.553 39.429 45.798 1.00 30.32 303 TYR A N 1
ATOM 832 C CA . TYR A 1 118 ? 57.546 38.333 46.761 1.00 28.59 303 TYR A CA 1
ATOM 833 C C . TYR A 1 118 ? 57.391 36.974 46.085 1.00 28.70 303 TYR A C 1
ATOM 834 O O . TYR A 1 118 ? 58.099 36.019 46.430 1.00 32.89 303 TYR A O 1
ATOM 843 N N . LEU A 1 119 ? 56.478 36.861 45.114 1.00 31.68 304 LEU A N 1
ATOM 844 C CA . LEU A 1 119 ? 56.242 35.562 44.495 1.00 31.61 304 LEU A CA 1
ATOM 845 C C . LEU A 1 119 ? 57.408 35.123 43.620 1.00 30.12 304 LEU A C 1
ATOM 846 O O . LEU A 1 119 ? 57.562 33.927 43.366 1.00 34.43 304 LEU A O 1
ATOM 851 N N . ASP A 1 120 ? 58.220 36.059 43.144 1.00 30.07 305 ASP A N 1
ATOM 852 C CA . ASP A 1 120 ? 59.433 35.695 42.437 1.00 29.18 305 ASP A CA 1
ATOM 853 C C . ASP A 1 120 ? 60.462 35.220 43.476 1.00 35.73 305 ASP A C 1
ATOM 854 O O . ASP A 1 120 ? 61.271 34.350 43.190 1.00 46.37 305 ASP A O 1
ATOM 859 N N . THR B 1 9 ? 34.264 48.295 24.788 1.00 40.83 194 THR B N 1
ATOM 860 C CA . THR B 1 9 ? 34.083 47.348 25.885 1.00 32.64 194 THR B CA 1
ATOM 861 C C . THR B 1 9 ? 33.751 45.953 25.359 1.00 33.70 194 THR B C 1
ATOM 862 O O . THR B 1 9 ? 34.348 44.953 25.772 1.00 31.33 194 THR B O 1
ATOM 866 N N . ILE B 1 10 ? 32.794 45.895 24.433 1.00 34.41 195 ILE B N 1
ATOM 867 C CA . ILE B 1 10 ? 32.344 44.613 23.901 1.00 34.93 195 ILE B CA 1
ATOM 868 C C . ILE B 1 10 ? 33.489 43.886 23.215 1.00 33.91 195 ILE B C 1
ATOM 869 O O . ILE B 1 10 ? 33.691 42.683 23.422 1.00 33.93 195 ILE B O 1
ATOM 874 N N . ALA B 1 11 ? 34.260 44.605 22.391 1.00 31.51 196 ALA B N 1
ATOM 875 C CA . ALA B 1 11 ? 35.288 43.947 21.589 1.00 34.30 196 ALA B CA 1
ATOM 876 C C . ALA B 1 11 ? 36.433 43.456 22.465 1.00 26.65 196 ALA B C 1
ATOM 877 O O . ALA B 1 11 ? 36.980 42.369 22.239 1.00 29.52 196 ALA B O 1
ATOM 879 N N . GLU B 1 12 ? 36.812 44.254 23.459 1.00 29.22 197 GLU B N 1
ATOM 880 C CA . GLU B 1 12 ? 37.893 43.862 24.356 1.00 27.69 197 GLU B CA 1
ATOM 881 C C . GLU B 1 12 ? 37.470 42.709 25.256 1.00 30.62 197 GLU B C 1
ATOM 882 O O . GLU B 1 12 ? 38.262 41.793 25.517 1.00 26.94 197 GLU B O 1
ATOM 888 N N . THR B 1 13 ? 36.226 42.741 25.752 1.00 26.65 198 THR B N 1
ATOM 889 C CA . THR B 1 13 ? 35.744 41.638 26.576 1.00 27.66 198 THR B CA 1
ATOM 890 C C . THR B 1 13 ? 35.698 40.338 25.779 1.00 27.68 198 THR B C 1
ATOM 891 O O . THR B 1 13 ? 36.052 39.268 26.297 1.00 24.94 198 THR B O 1
ATOM 895 N N . ALA B 1 14 ? 35.313 40.419 24.499 1.00 31.86 199 ALA B N 1
ATOM 896 C CA . ALA B 1 14 ? 35.303 39.232 23.647 1.00 28.72 199 ALA B CA 1
ATOM 897 C C . ALA B 1 14 ? 36.703 38.654 23.459 1.00 24.82 199 ALA B C 1
ATOM 898 O O . ALA B 1 14 ? 36.862 37.430 23.358 1.00 26.61 199 ALA B O 1
ATOM 900 N N . LYS B 1 15 ? 37.729 39.512 23.362 1.00 23.62 200 LYS B N 1
ATOM 901 C CA . LYS B 1 15 ? 39.091 38.993 23.235 1.00 24.50 200 LYS B CA 1
ATOM 902 C C . LYS B 1 15 ? 39.514 38.266 24.504 1.00 23.32 200 LYS B C 1
ATOM 903 O O . LYS B 1 15 ? 40.077 37.170 24.435 1.00 21.80 200 LYS B O 1
ATOM 909 N N . ILE B 1 16 ? 39.229 38.854 25.674 1.00 20.57 201 ILE B N 1
ATOM 910 C CA . ILE B 1 16 ? 39.516 38.173 26.937 1.00 20.65 201 ILE B CA 1
ATOM 911 C C . ILE B 1 16 ? 38.786 36.840 27.006 1.00 21.55 201 ILE B C 1
ATOM 912 O O . ILE B 1 16 ? 39.347 35.823 27.429 1.00 23.50 201 ILE B O 1
ATOM 917 N N . ARG B 1 17 ? 37.532 36.812 26.573 1.00 22.72 202 ARG B N 1
ATOM 918 C CA . ARG B 1 17 ? 36.778 35.571 26.661 1.00 20.44 202 ARG B CA 1
ATOM 919 C C . ARG B 1 17 ? 37.373 34.490 25.766 1.00 21.13 202 ARG B C 1
ATOM 920 O O . ARG B 1 17 ? 37.388 33.313 26.138 1.00 25.03 202 ARG B O 1
ATOM 928 N N . GLU B 1 18 ? 37.861 34.859 24.583 1.00 24.17 203 GLU B N 1
ATOM 929 C CA . GLU B 1 18 ? 38.439 33.839 23.715 1.00 23.03 203 GLU B CA 1
ATOM 930 C C . GLU B 1 18 ? 39.678 33.230 24.357 1.00 24.43 203 GLU B C 1
ATOM 931 O O . GLU B 1 18 ? 39.878 32.013 24.297 1.00 24.59 203 GLU B O 1
ATOM 937 N N . VAL B 1 19 ? 40.506 34.063 25.001 1.00 22.94 204 VAL B N 1
ATOM 938 C CA . VAL B 1 19 ? 41.655 33.553 25.745 1.00 20.25 204 VAL B CA 1
ATOM 939 C C . VAL B 1 19 ? 41.196 32.567 26.811 1.00 21.20 204 VAL B C 1
ATOM 940 O O . VAL B 1 19 ? 41.777 31.493 26.968 1.00 20.89 204 VAL B O 1
ATOM 944 N N . LEU B 1 20 ? 40.148 32.925 27.571 1.00 19.70 205 LEU B N 1
ATOM 945 C CA . LEU B 1 20 ? 39.676 32.033 28.633 1.00 20.46 205 LEU B CA 1
ATOM 946 C C . LEU B 1 20 ? 39.174 30.709 28.074 1.00 22.27 205 LEU B C 1
ATOM 947 O O . LEU B 1 20 ? 39.385 29.653 28.678 1.00 24.08 205 LEU B O 1
ATOM 952 N N . ILE B 1 21 ? 38.482 30.747 26.935 1.00 22.85 206 ILE B N 1
ATOM 953 C CA . ILE B 1 21 ? 37.972 29.512 26.344 1.00 23.47 206 ILE B CA 1
ATOM 954 C C . ILE B 1 21 ? 39.120 28.624 25.878 1.00 20.90 206 ILE B C 1
ATOM 955 O O . ILE B 1 21 ? 39.107 27.408 26.101 1.00 23.57 206 ILE B O 1
ATOM 960 N N . ILE B 1 22 ? 40.131 29.213 25.234 1.00 25.08 207 ILE B N 1
ATOM 961 C CA . ILE B 1 22 ? 41.305 28.446 24.818 1.00 23.23 207 ILE B CA 1
ATOM 962 C C . ILE B 1 22 ? 41.962 27.790 26.029 1.00 22.44 207 ILE B C 1
ATOM 963 O O . ILE B 1 22 ? 42.298 26.596 26.010 1.00 22.17 207 ILE B O 1
ATOM 968 N N . GLN B 1 23 ? 42.142 28.555 27.111 1.00 21.67 208 GLN B N 1
ATOM 969 C CA . GLN B 1 23 ? 42.767 27.989 28.306 1.00 23.10 208 GLN B CA 1
ATOM 970 C C . GLN B 1 23 ? 41.973 26.806 28.832 1.00 23.71 208 GLN B C 1
ATOM 971 O O . GLN B 1 23 ? 42.552 25.796 29.243 1.00 24.37 208 GLN B O 1
ATOM 977 N N . ASN B 1 24 ? 40.646 26.914 28.821 1.00 24.80 209 ASN B N 1
ATOM 978 C CA . ASN B 1 24 ? 39.828 25.802 29.283 1.00 23.83 209 ASN B CA 1
ATOM 979 C C . ASN B 1 24 ? 40.015 24.573 28.400 1.00 25.51 209 ASN B C 1
ATOM 980 O O . ASN B 1 24 ? 40.181 23.457 28.903 1.00 28.24 209 ASN B O 1
ATOM 985 N N . VAL B 1 25 ? 39.965 24.756 27.073 1.00 28.11 210 VAL B N 1
ATOM 986 C CA . VAL B 1 25 ? 40.142 23.629 26.157 1.00 27.33 210 VAL B CA 1
ATOM 987 C C . VAL B 1 25 ? 41.457 22.925 26.442 1.00 24.84 210 VAL B C 1
ATOM 988 O O . VAL B 1 25 ? 41.519 21.691 26.546 1.00 29.65 210 VAL B O 1
ATOM 992 N N . LEU B 1 26 ? 42.537 23.704 26.550 1.00 25.86 211 LEU B N 1
ATOM 993 C CA . LEU B 1 26 ? 43.845 23.139 26.868 1.00 27.26 211 LEU B CA 1
ATOM 994 C C . LEU B 1 26 ? 43.824 22.381 28.185 1.00 26.82 211 LEU B C 1
ATOM 995 O O . LEU B 1 26 ? 44.396 21.289 28.289 1.00 29.93 211 LEU B O 1
ATOM 1000 N N . ASN B 1 27 ? 43.181 22.946 29.209 1.00 27.68 212 ASN B N 1
ATOM 1001 C CA . ASN B 1 27 ? 43.178 22.281 30.509 1.00 31.95 212 ASN B CA 1
ATOM 1002 C C . ASN B 1 27 ? 42.390 20.977 30.468 1.00 30.85 212 ASN B C 1
ATOM 1003 O O . ASN B 1 27 ? 42.746 20.022 31.164 1.00 31.28 212 ASN B O 1
ATOM 1008 N N . CYS B 1 28 ? 41.339 20.909 29.649 1.00 30.22 213 CYS B N 1
ATOM 1009 C CA . CYS B 1 28 ? 40.624 19.649 29.478 1.00 28.40 213 CYS B CA 1
ATOM 1010 C C . CYS B 1 28 ? 41.459 18.635 28.715 1.00 32.39 213 CYS B C 1
ATOM 1011 O O . CYS B 1 28 ? 41.361 17.430 28.976 1.00 33.47 213 CYS B O 1
ATOM 1014 N N . PHE B 1 29 ? 42.266 19.105 27.762 1.00 34.35 214 PHE B N 1
ATOM 1015 C CA . PHE B 1 29 ? 42.978 18.214 26.857 1.00 35.28 214 PHE B CA 1
ATOM 1016 C C . PHE B 1 29 ? 44.110 17.460 27.536 1.00 41.31 214 PHE B C 1
ATOM 1017 O O . PHE B 1 29 ? 44.621 16.498 26.952 1.00 39.36 214 PHE B O 1
ATOM 1025 N N . ASN B 1 30 ? 44.509 17.851 28.745 1.00 39.48 215 ASN B N 1
ATOM 1026 C CA . ASN B 1 30 ? 45.504 17.090 29.488 1.00 37.81 215 ASN B CA 1
ATOM 1027 C C . ASN B 1 30 ? 44.902 15.927 30.262 1.00 40.80 215 ASN B C 1
ATOM 1028 O O . ASN B 1 30 ? 45.646 15.174 30.896 1.00 49.61 215 ASN B O 1
ATOM 1033 N N . ASP B 1 31 ? 43.580 15.784 30.243 1.00 40.84 216 ASP B N 1
ATOM 1034 C CA . ASP B 1 31 ? 42.928 14.578 30.735 1.00 41.50 216 ASP B CA 1
ATOM 1035 C C . ASP B 1 31 ? 43.157 13.449 29.734 1.00 42.23 216 ASP B C 1
ATOM 1036 O O . ASP B 1 31 ? 42.879 13.603 28.543 1.00 43.20 216 ASP B O 1
ATOM 1041 N N . ASP B 1 32 ? 43.675 12.313 30.215 1.00 47.58 217 ASP B N 1
ATOM 1042 C CA . ASP B 1 32 ? 44.074 11.240 29.304 1.00 50.01 217 ASP B CA 1
ATOM 1043 C C . ASP B 1 32 ? 42.891 10.711 28.497 1.00 43.52 217 ASP B C 1
ATOM 1044 O O . ASP B 1 32 ? 43.047 10.342 27.327 1.00 37.85 217 ASP B O 1
ATOM 1049 N N . GLN B 1 33 ? 41.701 10.667 29.099 1.00 46.55 218 GLN B N 1
ATOM 1050 C CA . GLN B 1 33 ? 40.536 10.163 28.374 1.00 44.41 218 GLN B CA 1
ATOM 1051 C C . GLN B 1 33 ? 40.090 11.139 27.294 1.00 36.01 218 GLN B C 1
ATOM 1052 O O . GLN B 1 33 ? 39.627 10.724 26.223 1.00 34.43 218 GLN B O 1
ATOM 1058 N N . VAL B 1 34 ? 40.193 12.438 27.570 1.00 39.03 219 VAL B N 1
ATOM 1059 C CA . VAL B 1 34 ? 39.901 13.434 26.550 1.00 29.61 219 VAL B CA 1
ATOM 1060 C C . VAL B 1 34 ? 40.864 13.285 25.379 1.00 33.05 219 VAL B C 1
ATOM 1061 O O . VAL B 1 34 ? 40.449 13.230 24.216 1.00 35.93 219 VAL B O 1
ATOM 1065 N N . ARG B 1 35 ? 42.169 13.215 25.664 1.00 31.13 220 ARG B N 1
ATOM 1066 C CA . ARG B 1 35 ? 43.130 13.089 24.571 1.00 32.18 220 ARG B CA 1
ATOM 1067 C C . ARG B 1 35 ? 42.911 11.791 23.800 1.00 33.93 220 ARG B C 1
ATOM 1068 O O . ARG B 1 35 ? 43.008 11.771 22.569 1.00 40.05 220 ARG B O 1
ATOM 1076 N N . SER B 1 36 ? 42.613 10.701 24.508 1.00 38.33 221 SER B N 1
ATOM 1077 C CA . SER B 1 36 ? 42.297 9.444 23.832 1.00 36.22 221 SER B CA 1
ATOM 1078 C C . SER B 1 36 ? 41.149 9.630 22.849 1.00 37.86 221 SER B C 1
ATOM 1079 O O . SER B 1 36 ? 41.228 9.201 21.690 1.00 37.52 221 SER B O 1
ATOM 1082 N N . ASP B 1 37 ? 40.072 10.281 23.293 1.00 38.79 222 ASP B N 1
ATOM 1083 C CA . ASP B 1 37 ? 38.933 10.501 22.409 1.00 33.74 222 ASP B CA 1
ATOM 1084 C C . ASP B 1 37 ? 39.340 11.309 21.184 1.00 33.65 222 ASP B C 1
ATOM 1085 O O . ASP B 1 37 ? 38.945 10.985 20.059 1.00 35.41 222 ASP B O 1
ATOM 1090 N N . PHE B 1 38 ? 40.139 12.364 21.381 1.00 31.07 223 PHE B N 1
ATOM 1091 C CA . PHE B 1 38 ? 40.544 13.190 20.253 1.00 32.48 223 PHE B CA 1
ATOM 1092 C C . PHE B 1 38 ? 41.476 12.438 19.305 1.00 33.29 223 PHE B C 1
ATOM 1093 O O . PHE B 1 38 ? 41.349 12.558 18.081 1.00 40.81 223 PHE B O 1
ATOM 1101 N N . LEU B 1 39 ? 42.404 11.643 19.841 1.00 32.81 224 LEU B N 1
ATOM 1102 C CA . LEU B 1 39 ? 43.311 10.899 18.963 1.00 32.27 224 LEU B CA 1
ATOM 1103 C C . LEU B 1 39 ? 42.594 9.803 18.188 1.00 36.03 224 LEU B C 1
ATOM 1104 O O . LEU B 1 39 ? 43.045 9.419 17.102 1.00 40.09 224 LEU B O 1
ATOM 1109 N N . ASN B 1 40 ? 41.478 9.297 18.712 1.00 36.15 225 ASN B N 1
ATOM 1110 C CA . ASN B 1 40 ? 40.723 8.243 18.046 1.00 37.24 225 ASN B CA 1
ATOM 1111 C C . ASN B 1 40 ? 39.504 8.752 17.293 1.00 41.47 225 ASN B C 1
ATOM 1112 O O . ASN B 1 40 ? 38.926 7.997 16.505 1.00 46.08 225 ASN B O 1
ATOM 1117 N N . GLY B 1 41 ? 39.102 10.001 17.504 1.00 37.50 226 GLY B N 1
ATOM 1118 C CA . GLY B 1 41 ? 37.880 10.479 16.894 1.00 37.46 226 GLY B CA 1
ATOM 1119 C C . GLY B 1 41 ? 36.667 9.732 17.411 1.00 45.23 226 GLY B C 1
ATOM 1120 O O . GLY B 1 41 ? 35.778 9.358 16.633 1.00 53.64 226 GLY B O 1
ATOM 1121 N N . GLU B 1 42 ? 36.637 9.501 18.710 1.00 39.27 227 GLU B N 1
ATOM 1122 C CA . GLU B 1 42 ? 35.564 8.798 19.361 1.00 43.18 227 GLU B CA 1
ATOM 1123 C C . GLU B 1 42 ? 34.738 9.685 20.290 1.00 44.42 227 GLU B C 1
ATOM 1124 O O . GLU B 1 42 ? 35.121 10.772 20.631 1.00 39.28 227 GLU B O 1
ATOM 1130 N N . ASN B 1 43 ? 33.603 9.164 20.722 1.00 47.60 228 ASN B N 1
ATOM 1131 C CA . ASN B 1 43 ? 32.719 9.832 21.655 1.00 48.32 228 ASN B CA 1
ATOM 1132 C C . ASN B 1 43 ? 32.387 11.289 21.366 1.00 45.64 228 ASN B C 1
ATOM 1133 O O . ASN B 1 43 ? 32.197 12.059 22.273 1.00 40.63 228 ASN B O 1
ATOM 1138 N N . GLY B 1 44 ? 32.300 11.644 20.101 1.00 45.82 229 GLY B N 1
ATOM 1139 C CA . GLY B 1 44 ? 31.973 12.995 19.702 1.00 44.66 229 GLY B CA 1
ATOM 1140 C C . GLY B 1 44 ? 33.155 13.873 19.379 1.00 44.81 229 GLY B C 1
ATOM 1141 O O . GLY B 1 44 ? 32.960 14.975 18.852 1.00 42.44 229 GLY B O 1
ATOM 1142 N N . ALA B 1 45 ? 34.366 13.426 19.651 1.00 41.33 230 ALA B N 1
ATOM 1143 C CA . ALA B 1 45 ? 35.527 14.231 19.364 1.00 41.11 230 ALA B CA 1
ATOM 1144 C C . ALA B 1 45 ? 35.993 14.103 17.939 1.00 47.36 230 ALA B C 1
ATOM 1145 O O . ALA B 1 45 ? 35.985 13.036 17.388 1.00 45.95 230 ALA B O 1
ATOM 1147 N N . LYS B 1 46 ? 36.404 15.205 17.349 1.00 47.45 231 LYS B N 1
ATOM 1148 C CA . LYS B 1 46 ? 36.921 15.190 16.001 1.00 50.80 231 LYS B CA 1
ATOM 1149 C C . LYS B 1 46 ? 38.313 14.627 16.070 1.00 43.09 231 LYS B C 1
ATOM 1150 O O . LYS B 1 46 ? 39.060 14.963 16.937 1.00 38.57 231 LYS B O 1
ATOM 1156 N N . LYS B 1 47 ? 38.632 13.760 15.134 1.00 42.51 232 LYS B N 1
ATOM 1157 C CA . LYS B 1 47 ? 39.912 13.116 15.085 1.00 41.13 232 LYS B CA 1
ATOM 1158 C C . LYS B 1 47 ? 41.046 14.083 14.891 1.00 41.18 232 LYS B C 1
ATOM 1159 O O . LYS B 1 47 ? 41.026 14.872 14.009 1.00 46.19 232 LYS B O 1
ATOM 1165 N N . LEU B 1 48 ? 42.035 13.992 15.747 1.00 37.15 233 LEU B N 1
ATOM 1166 C CA . LEU B 1 48 ? 43.179 14.845 15.668 1.00 39.53 233 LEU B CA 1
ATOM 1167 C C . LEU B 1 48 ? 44.285 14.104 14.995 1.00 39.85 233 LEU B C 1
ATOM 1168 O O . LEU B 1 48 ? 44.416 12.950 15.212 1.00 45.17 233 LEU B O 1
ATOM 1173 N N . GLU B 1 49 ? 45.107 14.779 14.222 1.00 37.78 234 GLU B N 1
ATOM 1174 C CA . GLU B 1 49 ? 46.262 14.150 13.619 1.00 39.11 234 GLU B CA 1
ATOM 1175 C C . GLU B 1 49 ? 47.500 14.589 14.396 1.00 37.20 234 GLU B C 1
ATOM 1176 O O . GLU B 1 49 ? 47.418 15.453 15.226 1.00 34.85 234 GLU B O 1
ATOM 1182 N N . ASN B 1 50 ? 48.644 13.986 14.127 1.00 30.80 235 ASN B N 1
ATOM 1183 C CA . ASN B 1 50 ? 49.848 14.347 14.867 1.00 36.41 235 ASN B CA 1
ATOM 1184 C C . ASN B 1 50 ? 50.171 15.826 14.726 1.00 37.81 235 ASN B C 1
ATOM 1185 O O . ASN B 1 50 ? 50.680 16.443 15.672 1.00 32.94 235 ASN B O 1
ATOM 1190 N N . THR B 1 51 ? 49.889 16.403 13.556 1.00 35.81 236 THR B N 1
ATOM 1191 C CA . THR B 1 51 ? 50.165 17.821 13.346 1.00 33.14 236 THR B CA 1
ATOM 1192 C C . THR B 1 51 ? 49.356 18.691 14.302 1.00 28.03 236 THR B C 1
ATOM 1193 O O . THR B 1 51 ? 49.893 19.637 14.888 1.00 30.31 236 THR B O 1
ATOM 1197 N N . GLU B 1 52 ? 48.071 18.374 14.493 1.00 31.94 237 GLU B N 1
ATOM 1198 C CA . GLU B 1 52 ? 47.248 19.149 15.423 1.00 31.62 237 GLU B CA 1
ATOM 1199 C C . GLU B 1 52 ? 47.586 18.815 16.869 1.00 30.25 237 GLU B C 1
ATOM 1200 O O . GLU B 1 52 ? 47.550 19.696 17.735 1.00 27.52 237 GLU B O 1
ATOM 1206 N N . LEU B 1 53 ? 47.890 17.544 17.149 1.00 28.15 238 LEU B N 1
ATOM 1207 C CA . LEU B 1 53 ? 48.405 17.178 18.464 1.00 30.31 238 LEU B CA 1
ATOM 1208 C C . LEU B 1 53 ? 49.627 18.013 18.807 1.00 27.32 238 LEU B C 1
ATOM 1209 O O . LEU B 1 53 ? 49.702 18.605 19.889 1.00 29.56 238 LEU B O 1
ATOM 1214 N N . GLU B 1 54 ? 50.590 18.090 17.879 1.00 27.14 239 GLU B N 1
ATOM 1215 C CA . GLU B 1 54 ? 51.797 18.867 18.137 1.00 24.54 239 GLU B CA 1
ATOM 1216 C C . GLU B 1 54 ? 51.479 20.346 18.357 1.00 24.05 239 GLU B C 1
ATOM 1217 O O . GLU B 1 54 ? 52.103 21.001 19.200 1.00 28.19 239 GLU B O 1
ATOM 1223 N N . LEU B 1 55 ? 50.536 20.888 17.586 1.00 31.02 240 LEU B N 1
ATOM 1224 C CA . LEU B 1 55 ? 50.137 22.287 17.758 1.00 29.97 240 LEU B CA 1
ATOM 1225 C C . LEU B 1 55 ? 49.601 22.540 19.165 1.00 27.01 240 LEU B C 1
ATOM 1226 O O . LEU B 1 55 ? 49.961 23.535 19.817 1.00 27.64 240 LEU B O 1
ATOM 1231 N N . LEU B 1 56 ? 48.729 21.653 19.646 1.00 24.80 241 LEU B N 1
ATOM 1232 C CA . LEU B 1 56 ? 48.165 21.837 20.974 1.00 24.22 241 LEU B CA 1
ATOM 1233 C C . LEU B 1 56 ? 49.232 21.699 22.042 1.00 31.17 241 LEU B C 1
ATOM 1234 O O . LEU B 1 56 ? 49.242 22.461 23.016 1.00 27.52 241 LEU B O 1
ATOM 1239 N N . GLU B 1 57 ? 50.132 20.721 21.883 1.00 25.33 242 GLU B N 1
ATOM 1240 C CA . GLU B 1 57 ? 51.167 20.499 22.883 1.00 24.36 242 GLU B CA 1
ATOM 1241 C C . GLU B 1 57 ? 52.071 21.710 22.997 1.00 26.70 242 GLU B C 1
ATOM 1242 O O . GLU B 1 57 ? 52.348 22.197 24.102 1.00 28.25 242 GLU B O 1
ATOM 1248 N N . LYS B 1 58 ? 52.536 22.220 21.860 1.00 21.70 243 LYS B N 1
ATOM 1249 C CA . LYS B 1 58 ? 53.468 23.333 21.908 1.00 25.38 243 LYS B CA 1
ATOM 1250 C C . LYS B 1 58 ? 52.787 24.614 22.355 1.00 25.76 243 LYS B C 1
ATOM 1251 O O . LYS B 1 58 ? 53.405 25.425 23.047 1.00 27.34 243 LYS B O 1
ATOM 1257 N N . PHE B 1 59 ? 51.521 24.800 21.982 1.00 23.54 244 PHE B N 1
ATOM 1258 C CA . PHE B 1 59 ? 50.778 25.964 22.463 1.00 28.65 244 PHE B CA 1
ATOM 1259 C C . PHE B 1 59 ? 50.599 25.910 23.975 1.00 27.48 244 PHE B C 1
ATOM 1260 O O . PHE B 1 59 ? 50.760 26.925 24.673 1.00 25.16 244 PHE B O 1
ATOM 1268 N N . PHE B 1 60 ? 50.253 24.733 24.502 1.00 25.54 245 PHE B N 1
ATOM 1269 C CA . PHE B 1 60 ? 50.122 24.593 25.943 1.00 28.57 245 PHE B CA 1
ATOM 1270 C C . PHE B 1 60 ? 51.424 24.954 26.633 1.00 28.29 245 PHE B C 1
ATOM 1271 O O . PHE B 1 60 ? 51.441 25.742 27.581 1.00 27.83 245 PHE B O 1
ATOM 1279 N N . ILE B 1 61 ? 52.529 24.380 26.165 1.00 24.51 246 ILE B N 1
ATOM 1280 C CA . ILE B 1 61 ? 53.818 24.627 26.797 1.00 27.69 246 ILE B CA 1
ATOM 1281 C C . ILE B 1 61 ? 54.159 26.110 26.746 1.00 24.60 246 ILE B C 1
ATOM 1282 O O . ILE B 1 61 ? 54.542 26.704 27.758 1.00 29.26 246 ILE B O 1
ATOM 1287 N N . GLU B 1 62 ? 53.997 26.732 25.580 1.00 23.33 247 GLU B N 1
ATOM 1288 C CA . GLU B 1 62 ? 54.421 28.120 25.413 1.00 27.84 247 GLU B CA 1
ATOM 1289 C C . GLU B 1 62 ? 53.486 29.133 26.068 1.00 31.00 247 GLU B C 1
ATOM 1290 O O . GLU B 1 62 ? 53.884 30.292 26.224 1.00 30.96 247 GLU B O 1
ATOM 1296 N N . THR B 1 63 ? 52.265 28.755 26.445 1.00 25.03 248 THR B N 1
ATOM 1297 C CA . THR B 1 63 ? 51.367 29.720 27.078 1.00 26.38 248 THR B CA 1
ATOM 1298 C C . THR B 1 63 ? 51.337 29.593 28.591 1.00 28.20 248 THR B C 1
ATOM 1299 O O . THR B 1 63 ? 50.629 30.369 29.248 1.00 27.79 248 THR B O 1
ATOM 1303 N N . GLN B 1 64 ? 52.086 28.653 29.163 1.00 25.15 249 GLN B N 1
ATOM 1304 C CA . GLN B 1 64 ? 52.157 28.540 30.612 1.00 28.35 249 GLN B CA 1
ATOM 1305 C C . GLN B 1 64 ? 53.052 29.633 31.162 1.00 32.08 249 GLN B C 1
ATOM 1306 O O . GLN B 1 64 ? 54.156 29.855 30.659 1.00 35.00 249 GLN B O 1
ATOM 1312 N N . THR B 1 65 ? 52.637 30.286 32.210 1.00 24.99 250 THR B N 1
ATOM 1313 C CA . THR B 1 65 ? 53.481 31.262 32.844 1.00 23.58 250 THR B CA 1
ATOM 1314 C C . THR B 1 65 ? 54.061 30.521 34.041 1.00 25.65 250 THR B C 1
ATOM 1315 O O . THR B 1 65 ? 53.449 29.637 34.540 1.00 32.84 250 THR B O 1
ATOM 1319 N N . ARG B 1 66 ? 55.246 30.885 34.467 1.00 28.95 251 ARG B N 1
ATOM 1320 C CA . ARG B 1 66 ? 55.884 30.181 35.547 1.00 32.02 251 ARG B CA 1
ATOM 1321 C C . ARG B 1 66 ? 56.835 31.021 36.376 1.00 30.19 251 ARG B C 1
ATOM 1322 O O . ARG B 1 66 ? 57.632 31.694 35.847 1.00 31.43 251 ARG B O 1
ATOM 1330 N N . ARG B 1 67 ? 56.715 30.955 37.689 1.00 32.74 252 ARG B N 1
ATOM 1331 C CA . ARG B 1 67 ? 57.626 31.641 38.579 1.00 30.11 252 ARG B CA 1
ATOM 1332 C C . ARG B 1 67 ? 58.867 30.776 38.559 1.00 36.50 252 ARG B C 1
ATOM 1333 O O . ARG B 1 67 ? 58.791 29.587 38.656 1.00 38.26 252 ARG B O 1
ATOM 1341 N N . PRO B 1 68 ? 60.050 31.459 38.400 1.00 37.59 253 PRO B N 1
ATOM 1342 C CA . PRO B 1 68 ? 61.260 30.619 38.325 1.00 48.26 253 PRO B CA 1
ATOM 1343 C C . PRO B 1 68 ? 61.742 29.916 39.606 1.00 47.54 253 PRO B C 1
ATOM 1344 O O . PRO B 1 68 ? 61.338 30.290 40.671 1.00 43.24 253 PRO B O 1
ATOM 1348 N N . PHE B 1 76 ? 59.670 35.269 35.268 1.00 26.55 261 PHE B N 1
ATOM 1349 C CA . PHE B 1 76 ? 58.211 35.115 35.240 1.00 24.69 261 PHE B CA 1
ATOM 1350 C C . PHE B 1 76 ? 57.627 36.029 34.173 1.00 22.57 261 PHE B C 1
ATOM 1351 O O . PHE B 1 76 ? 56.807 35.610 33.362 1.00 24.26 261 PHE B O 1
ATOM 1359 N N . ILE B 1 77 ? 58.062 37.291 34.185 1.00 23.80 262 ILE B N 1
ATOM 1360 C CA . ILE B 1 77 ? 57.486 38.251 33.239 1.00 23.62 262 ILE B CA 1
ATOM 1361 C C . ILE B 1 77 ? 57.832 37.870 31.801 1.00 26.27 262 ILE B C 1
ATOM 1362 O O . ILE B 1 77 ? 57.038 38.092 30.877 1.00 23.05 262 ILE B O 1
ATOM 1367 N N . ALA B 1 78 ? 59.003 37.278 31.579 1.00 23.13 263 ALA B N 1
ATOM 1368 C CA . ALA B 1 78 ? 59.294 36.759 30.250 1.00 26.59 263 ALA B CA 1
ATOM 1369 C C . ALA B 1 78 ? 58.282 35.701 29.831 1.00 24.09 263 ALA B C 1
ATOM 1370 O O . ALA B 1 78 ? 57.838 35.689 28.678 1.00 26.38 263 ALA B O 1
ATOM 1372 N N . THR B 1 79 ? 57.914 34.790 30.743 1.00 22.45 264 THR B N 1
ATOM 1373 C CA . THR B 1 79 ? 56.932 33.773 30.367 1.00 21.25 264 THR B CA 1
ATOM 1374 C C . THR B 1 79 ? 55.564 34.402 30.140 1.00 21.51 264 THR B C 1
ATOM 1375 O O . THR B 1 79 ? 54.841 33.990 29.232 1.00 20.45 264 THR B O 1
ATOM 1379 N N . ALA B 1 80 ? 55.219 35.432 30.922 1.00 19.81 265 ALA B N 1
ATOM 1380 C CA . ALA B 1 80 ? 53.921 36.092 30.765 1.00 21.99 265 ALA B CA 1
ATOM 1381 C C . ALA B 1 80 ? 53.830 36.815 29.436 1.00 20.15 265 ALA B C 1
ATOM 1382 O O . ALA B 1 80 ? 52.803 36.746 28.753 1.00 20.78 265 ALA B O 1
ATOM 1384 N N . GLN B 1 81 ? 54.896 37.525 29.064 1.00 21.13 266 GLN B N 1
ATOM 1385 C CA . GLN B 1 81 ? 54.912 38.251 27.797 1.00 21.11 266 GLN B CA 1
ATOM 1386 C C . GLN B 1 81 ? 54.865 37.291 26.623 1.00 21.87 266 GLN B C 1
ATOM 1387 O O . GLN B 1 81 ? 54.113 37.513 25.666 1.00 22.26 266 GLN B O 1
ATOM 1393 N N . LYS B 1 82 ? 55.633 36.194 26.697 1.00 19.69 267 LYS B N 1
ATOM 1394 C CA . LYS B 1 82 ? 55.620 35.215 25.609 1.00 22.40 267 LYS B CA 1
ATOM 1395 C C . LYS B 1 82 ? 54.244 34.601 25.459 1.00 23.89 267 LYS B C 1
ATOM 1396 O O . LYS B 1 82 ? 53.744 34.451 24.340 1.00 23.46 267 LYS B O 1
ATOM 1402 N N . SER B 1 83 ? 53.616 34.239 26.580 1.00 18.97 268 SER B N 1
ATOM 1403 C CA . SER B 1 83 ? 52.266 33.689 26.518 1.00 19.28 268 SER B CA 1
ATOM 1404 C C . SER B 1 83 ? 51.284 34.708 25.938 1.00 21.01 268 SER B C 1
ATOM 1405 O O . SER B 1 83 ? 50.460 34.378 25.080 1.00 20.28 268 SER B O 1
ATOM 1408 N N . ALA B 1 84 ? 51.363 35.959 26.402 1.00 18.62 269 ALA B N 1
ATOM 1409 C CA . ALA B 1 84 ? 50.445 36.976 25.906 1.00 20.34 269 ALA B CA 1
ATOM 1410 C C . ALA B 1 84 ? 50.639 37.205 24.418 1.00 22.24 269 ALA B C 1
ATOM 1411 O O . ALA B 1 84 ? 49.672 37.420 23.691 1.00 20.36 269 ALA B O 1
ATOM 1413 N N . GLU B 1 85 ? 51.887 37.168 23.942 1.00 21.32 270 GLU B N 1
ATOM 1414 C CA . GLU B 1 85 ? 52.109 37.374 22.519 1.00 23.56 270 GLU B CA 1
ATOM 1415 C C . GLU B 1 85 ? 51.510 36.239 21.703 1.00 24.80 270 GLU B C 1
ATOM 1416 O O . GLU B 1 85 ? 50.940 36.468 20.630 1.00 23.67 270 GLU B O 1
ATOM 1422 N N . LEU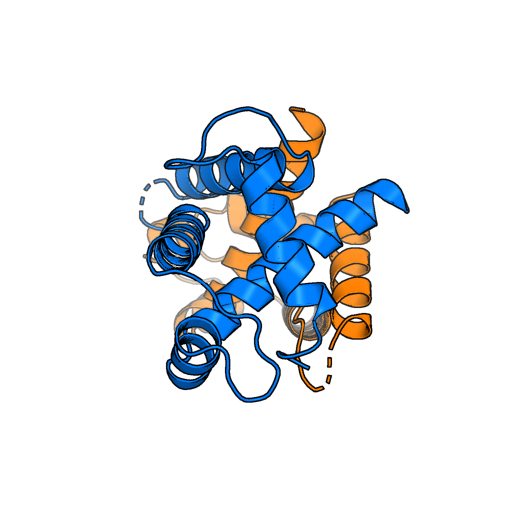 B 1 86 ? 51.622 35.005 22.197 1.00 21.84 271 LEU B N 1
ATOM 1423 C CA . LEU B 1 86 ? 51.033 33.887 21.467 1.00 24.05 271 LEU B CA 1
ATOM 1424 C C . LEU B 1 86 ? 49.509 33.963 21.479 1.00 24.52 271 LEU B C 1
ATOM 1425 O O . LEU B 1 86 ? 48.866 33.698 20.456 1.00 24.69 271 LEU B O 1
ATOM 1430 N N . PHE B 1 87 ? 48.904 34.336 22.617 1.00 23.72 272 PHE B N 1
ATOM 1431 C CA . PHE B 1 87 ? 47.457 34.525 22.636 1.00 22.00 272 PHE B CA 1
ATOM 1432 C C . PHE B 1 87 ? 47.046 35.637 21.687 1.00 21.04 272 PHE B C 1
ATOM 1433 O O . PHE B 1 87 ? 46.064 35.497 20.954 1.00 22.96 272 PHE B O 1
ATOM 1441 N N . TYR B 1 88 ? 47.786 36.754 21.690 1.00 21.08 273 TYR B N 1
ATOM 1442 C CA . TYR B 1 88 ? 47.490 37.850 20.774 1.00 21.94 273 TYR B CA 1
ATOM 1443 C C . TYR B 1 88 ? 47.514 37.381 19.323 1.00 23.61 273 TYR B C 1
ATOM 1444 O O . TYR B 1 88 ? 46.566 37.630 18.569 1.00 26.22 273 TYR B O 1
ATOM 1453 N N . SER B 1 89 ? 48.607 36.738 18.911 1.00 23.12 274 SER B N 1
ATOM 1454 C CA . SER B 1 89 ? 48.720 36.282 17.524 1.00 28.49 274 SER B CA 1
ATOM 1455 C C . SER B 1 89 ? 47.592 35.318 17.170 1.00 29.61 274 SER B C 1
ATOM 1456 O O . SER B 1 89 ? 47.087 35.319 16.043 1.00 33.03 274 SER B O 1
ATOM 1459 N N . THR B 1 90 ? 47.183 34.495 18.127 1.00 28.06 275 THR B N 1
ATOM 1460 C CA . THR B 1 90 ? 46.167 33.488 17.865 1.00 24.43 275 THR B CA 1
ATOM 1461 C C . THR B 1 90 ? 44.779 34.110 17.727 1.00 30.83 275 THR B C 1
ATOM 1462 O O . THR B 1 90 ? 44.064 33.846 16.752 1.00 30.13 275 THR B O 1
ATOM 1466 N N . ILE B 1 91 ? 44.369 34.939 18.689 1.00 25.17 276 ILE B N 1
ATOM 1467 C CA . ILE B 1 91 ? 43.011 35.464 18.617 1.00 27.46 276 ILE B CA 1
ATOM 1468 C C . ILE B 1 91 ? 42.857 36.541 17.553 1.00 28.60 276 ILE B C 1
ATOM 1469 O O . ILE B 1 91 ? 41.730 36.890 17.210 1.00 30.39 276 ILE B O 1
ATOM 1474 N N . ASN B 1 92 ? 43.949 37.069 17.016 1.00 25.72 277 ASN B N 1
ATOM 1475 C CA . ASN B 1 92 ? 43.847 38.028 15.926 1.00 26.53 277 ASN B CA 1
ATOM 1476 C C . ASN B 1 92 ? 44.147 37.373 14.576 1.00 33.26 277 ASN B C 1
ATOM 1477 O O . ASN B 1 92 ? 44.302 38.081 13.581 1.00 40.35 277 ASN B O 1
ATOM 1482 N N . LEU B 1 106 ? 45.932 27.453 14.567 1.00 34.37 291 LEU B N 1
ATOM 1483 C CA . LEU B 1 106 ? 45.656 27.401 16.001 1.00 34.82 291 LEU B CA 1
ATOM 1484 C C . LEU B 1 106 ? 44.246 27.897 16.290 1.00 29.99 291 LEU B C 1
ATOM 1485 O O . LEU B 1 106 ? 43.469 27.219 16.969 1.00 29.27 291 LEU B O 1
ATOM 1490 N N . ARG B 1 107 ? 43.912 29.085 15.783 1.00 26.24 292 ARG B N 1
ATOM 1491 C CA . ARG B 1 107 ? 42.632 29.684 16.151 1.00 29.57 292 ARG B CA 1
ATOM 1492 C C . ARG B 1 107 ? 41.469 28.831 15.668 1.00 30.73 292 ARG B C 1
ATOM 1493 O O . ARG B 1 107 ? 40.482 28.640 16.389 1.00 30.80 292 ARG B O 1
ATOM 1501 N N . SER B 1 108 ? 41.581 28.302 14.450 1.00 29.46 293 SER B N 1
ATOM 1502 C CA . SER B 1 108 ? 40.528 27.470 13.889 1.00 35.27 293 SER B CA 1
ATOM 1503 C C . SER B 1 108 ? 40.394 26.157 14.648 1.00 31.91 293 SER B C 1
ATOM 1504 O O . SER B 1 108 ? 39.277 25.674 14.868 1.00 31.90 293 SER B O 1
ATOM 1507 N N . LEU B 1 109 ? 41.520 25.567 15.062 1.00 30.43 294 LEU B N 1
ATOM 1508 C CA . LEU B 1 109 ? 41.477 24.319 15.819 1.00 31.05 294 LEU B CA 1
ATOM 1509 C C . LEU B 1 109 ? 40.716 24.495 17.129 1.00 29.25 294 LEU B C 1
ATOM 1510 O O . LEU B 1 109 ? 39.823 23.707 17.453 1.00 30.32 294 LEU B O 1
ATOM 1515 N N . PHE B 1 110 ? 41.061 25.532 17.903 1.00 28.07 295 PHE B N 1
ATOM 1516 C CA . PHE B 1 110 ? 40.337 25.788 19.146 1.00 29.59 295 PHE B CA 1
ATOM 1517 C C . PHE B 1 110 ? 38.863 26.084 18.888 1.00 29.56 295 PHE B C 1
ATOM 1518 O O . PHE B 1 110 ? 37.992 25.646 19.652 1.00 30.34 295 PHE B O 1
ATOM 1526 N N . GLN B 1 111 ? 38.556 26.839 17.834 1.00 30.36 296 GLN B N 1
ATOM 1527 C CA . GLN B 1 111 ? 37.155 27.178 17.599 1.00 31.66 296 GLN B CA 1
ATOM 1528 C C . GLN B 1 111 ? 36.375 25.948 17.162 1.00 33.08 296 GLN B C 1
ATOM 1529 O O . GLN B 1 111 ? 35.213 25.770 17.549 1.00 37.45 296 GLN B O 1
ATOM 1535 N N . GLN B 1 112 ? 37.008 25.073 16.383 1.00 31.17 297 GLN B N 1
ATOM 1536 C CA . GLN B 1 112 ? 36.343 23.841 15.974 1.00 34.28 297 GLN B CA 1
ATOM 1537 C C . GLN B 1 112 ? 36.093 22.927 17.165 1.00 37.01 297 GLN B C 1
ATOM 1538 O O . GLN B 1 112 ? 35.007 22.347 17.290 1.00 34.92 297 GLN B O 1
ATOM 1544 N N . ILE B 1 113 ? 37.074 22.791 18.061 1.00 34.09 298 ILE B N 1
ATOM 1545 C CA . ILE B 1 113 ? 36.854 21.980 19.256 1.00 32.23 298 ILE B CA 1
ATOM 1546 C C . ILE B 1 113 ? 35.700 22.550 20.068 1.00 33.10 298 ILE B C 1
ATOM 1547 O O . ILE B 1 113 ? 34.824 21.814 20.538 1.00 35.76 298 ILE B O 1
ATOM 1552 N N . GLN B 1 114 ? 35.663 23.875 20.223 1.00 26.96 299 GLN B N 1
ATOM 1553 C CA . GLN B 1 114 ? 34.582 24.497 20.982 1.00 31.58 299 GLN B CA 1
ATOM 1554 C C . GLN B 1 114 ? 33.241 24.322 20.275 1.00 37.53 299 GLN B C 1
ATOM 1555 O O . GLN B 1 114 ? 32.229 24.021 20.918 1.00 36.16 299 GLN B O 1
ATOM 1561 N N . ASP B 1 115 ? 33.224 24.480 18.950 1.00 35.01 300 ASP B N 1
ATOM 1562 C CA . ASP B 1 115 ? 32.001 24.298 18.171 1.00 41.60 300 ASP B CA 1
ATOM 1563 C C . ASP B 1 115 ? 31.503 22.857 18.180 1.00 39.68 300 ASP B C 1
ATOM 1564 O O . ASP B 1 115 ? 30.312 22.622 17.939 1.00 38.76 300 ASP B O 1
ATOM 1569 N N . SER B 1 116 ? 32.383 21.889 18.435 1.00 36.70 301 SER B N 1
ATOM 1570 C CA . SER B 1 116 ? 31.984 20.488 18.371 1.00 39.29 301 SER B CA 1
ATOM 1571 C C . SER B 1 116 ? 31.058 20.089 19.508 1.00 38.34 301 SER B C 1
ATOM 1572 O O . SER B 1 116 ? 30.310 19.116 19.363 1.00 40.89 301 SER B O 1
ATOM 1575 N N . GLY B 1 117 ? 31.098 20.802 20.634 1.00 36.93 302 GLY B N 1
ATOM 1576 C CA . GLY B 1 117 ? 30.327 20.435 21.803 1.00 35.84 302 GLY B CA 1
ATOM 1577 C C . GLY B 1 117 ? 30.857 19.256 22.587 1.00 37.89 302 GLY B C 1
ATOM 1578 O O . GLY B 1 117 ? 30.249 18.892 23.604 1.00 38.44 302 GLY B O 1
ATOM 1579 N N . TYR B 1 118 ? 31.977 18.658 22.166 1.00 38.22 303 TYR B N 1
ATOM 1580 C CA . TYR B 1 118 ? 32.471 17.453 22.826 1.00 36.11 303 TYR B CA 1
ATOM 1581 C C . TYR B 1 118 ? 32.706 17.688 24.313 1.00 32.72 303 TYR B C 1
ATOM 1582 O O . TYR B 1 118 ? 32.355 16.848 25.151 1.00 34.10 303 TYR B O 1
ATOM 1591 N N . LEU B 1 119 ? 33.338 18.808 24.663 1.00 30.12 304 LEU B N 1
ATOM 1592 C CA . LEU B 1 119 ? 33.675 19.037 26.063 1.00 31.81 304 LEU B CA 1
ATOM 1593 C C . LEU B 1 119 ? 32.440 19.329 26.898 1.00 37.65 304 LEU B C 1
ATOM 1594 O O . LEU B 1 119 ? 32.463 19.113 28.115 1.00 41.88 304 LEU B O 1
ATOM 1599 N N . ASP B 1 120 ? 31.367 19.814 26.264 1.00 35.71 305 ASP B N 1
ATOM 1600 C CA . ASP B 1 120 ? 30.122 20.080 26.972 1.00 30.38 305 ASP B CA 1
ATOM 1601 C C . ASP B 1 120 ? 29.381 18.788 27.304 1.00 41.13 305 ASP B C 1
ATOM 1602 O O . ASP B 1 120 ? 28.654 18.728 28.301 1.00 45.09 305 ASP B O 1
ATOM 1607 N N . LYS B 1 121 ? 29.567 17.748 26.498 1.00 36.47 306 LYS B N 1
ATOM 1608 C CA . LYS B 1 121 ? 28.984 16.445 26.798 1.00 43.87 306 LYS B CA 1
ATOM 1609 C C . LYS B 1 121 ? 29.874 15.631 27.727 1.00 42.52 306 LYS B C 1
ATOM 1610 O O . LYS B 1 121 ? 29.364 14.884 28.572 1.00 40.31 306 LYS B O 1
ATOM 1616 N N . TYR B 1 122 ? 31.196 15.782 27.596 1.00 41.97 307 TYR B N 1
ATOM 1617 C CA . TYR B 1 122 ? 32.123 14.924 28.326 1.00 39.72 307 TYR B CA 1
ATOM 1618 C C . TYR B 1 122 ? 31.945 15.054 29.832 1.00 40.85 307 TYR B C 1
ATOM 1619 O O . TYR B 1 122 ? 32.061 14.065 30.565 1.00 41.19 307 TYR B O 1
ATOM 1628 N N . TYR B 1 123 ? 31.689 16.264 30.317 1.00 40.13 308 TYR B N 1
ATOM 1629 C CA . TYR B 1 123 ? 31.527 16.468 31.746 1.00 41.24 308 TYR B CA 1
ATOM 1630 C C . TYR B 1 123 ? 30.063 16.415 32.151 1.00 44.51 308 TYR B C 1
ATOM 1631 O O . TYR B 1 123 ? 29.759 16.307 33.335 1.00 51.53 308 TYR B O 1
#

InterPro domains:
  IPR028816 Caprin [PTHR22922] (64-699)
  IPR041637 Caprin-1 dimerization domain [PF18293] (187-305)

B-factor: mean 35.11, std 11.58, range [16.85, 80.01]

Radius of gyration: 17.81 Å; Cα contacts (8 Å, |Δi|>4): 227; chains: 2; bounding box: 35×44×45 Å

GO terms:
  GO:0005737 cytoplasm (C, IDA)
  GO:0010494 cytoplasmic stress granule (C, IDA)
  GO:0003723 RNA binding (F, IDA)
  GO:1990904 ribonucleoprotein complex (C, IDA)
  GO:0009794 regulation of mitotic cell cycle, embryonic (P, IGI)
  GO:0005829 cytosol (C, HDA)
  GO:0007349 cellularization (P, IMP)

Secondary structure (DSSP, 8-state):
-HHHHHHHHHHHHHHHHHHHTTSHHHHHHHHHT-TTPPP--HHHHHHHHHHHHHH------HHHHHHHHHHHHHHHHTT-SSEETTEEHHHHHHHHHHHHHH-TT-/-HHHHHHHHHHHHHHHHHHHHTSHHHHHHHHHT-TTPPPPPHHHHHHHHHHHHHH------HHHHHHHHHHHHHHH--HHHHHHHHHH-HHHHH-

Foldseek 3Di:
DVVVVVLVVLVVLLLVVLVVCVDPVLVVCQCVVDDQHPHDHPVLNVLSVVLNVQLDADVVVRVVSPVRNVVLSVQQVVQPQDDDPPGGSVVVNVVSVVRVVSPRVD/DVVVVVLVVLVVLLVVVLVVCPPPVNVVCQCVVPQQHDHDDVVVVVVSVVLVVQLDADDCHVVSPVSNVVVSVVQVCCVVVSVVRVVSCRVVVVD